Protein AF-A0A7S2I4P1-F1 (afdb_monomer)

Radius of gyration: 32.26 Å; Cα contacts (8 Å, |Δi|>4): 381; chains: 1; bounding box: 58×60×103 Å

pLDDT: mean 72.65, std 22.97, range [33.97, 98.62]

Organism: NCBI:txid156173

Nearest PDB structures (foldseek):
  8b6v-assembly1_A  TM=6.488E-01  e=1.834E-06  Pseudomonas monteilii

Sequence (285 aa):
QRSLSCENAWAEISRNEEVETVAEAFAVVGIARATTLQPLLASCSDEPVLADLCLVGKGESVPKGFELLAQTADGLRASVNQSGNSVFVAVQTLPRRQSMQPITAVALVDNDRSEAPPAGFVAIDRTVGGERVAMSKLLCVSRRVPDSRDTSASASPLQSFAVLRADKGAKAPSLPSGYELVSGTLSPGPLGGQPRYLAFRRAAPCGLLQSSFKASLLDSLERSDRPHHSASSPPPSQPDTPPSRAAAGRARRSSREAYTNARYETSWSSALPSALPHFRMPQGA

InterPro domains:
  IPR023341 MABP domain [PS51498] (46-204)

Structure (mmCIF, N/CA/C/O backbone):
data_AF-A0A7S2I4P1-F1
#
_entry.id   AF-A0A7S2I4P1-F1
#
loop_
_atom_site.group_PDB
_atom_site.id
_atom_site.type_symbol
_atom_site.label_atom_id
_atom_site.label_alt_id
_atom_site.label_comp_id
_atom_site.label_asym_id
_atom_site.label_entity_id
_atom_site.label_seq_id
_atom_site.pdbx_PDB_ins_code
_atom_site.Cartn_x
_atom_site.Cartn_y
_atom_site.Cartn_z
_atom_site.occupancy
_atom_site.B_iso_or_equiv
_atom_site.auth_seq_id
_atom_site.auth_comp_id
_atom_site.auth_asym_id
_atom_site.auth_atom_id
_atom_site.pdbx_PDB_model_num
ATOM 1 N N . GLN A 1 1 ? -36.463 1.434 47.110 1.00 41.38 1 GLN A N 1
ATOM 2 C CA . GLN A 1 1 ? -35.642 1.169 45.908 1.00 41.38 1 GLN A CA 1
ATOM 3 C C . GLN A 1 1 ? -35.518 -0.341 45.765 1.00 41.38 1 GLN A C 1
ATOM 5 O O . GLN A 1 1 ? -35.063 -0.977 46.705 1.00 41.38 1 GLN A O 1
ATOM 10 N N . ARG A 1 2 ? -36.031 -0.932 44.679 1.00 37.84 2 ARG A N 1
ATOM 11 C CA . ARG A 1 2 ? -35.960 -2.385 44.446 1.00 37.84 2 ARG A CA 1
ATOM 12 C C . ARG A 1 2 ? -34.631 -2.691 43.755 1.00 37.84 2 ARG A C 1
ATOM 14 O O . ARG A 1 2 ? -34.400 -2.169 42.671 1.00 37.84 2 ARG A O 1
ATOM 21 N N . SER A 1 3 ? -33.761 -3.486 44.378 1.00 36.66 3 SER A N 1
ATOM 22 C CA . SER A 1 3 ? -32.582 -4.022 43.694 1.00 36.66 3 SER A CA 1
ATOM 23 C C . SER A 1 3 ? -33.054 -5.087 42.708 1.00 36.66 3 SER A C 1
ATOM 25 O O . SER A 1 3 ? -33.572 -6.124 43.123 1.00 36.66 3 SER A O 1
ATOM 27 N N . LEU A 1 4 ? -32.922 -4.824 41.414 1.00 43.34 4 LEU A N 1
ATOM 28 C CA . LEU A 1 4 ? -33.081 -5.860 40.402 1.00 43.34 4 LEU A CA 1
ATOM 29 C C . LEU A 1 4 ? -31.877 -6.802 40.520 1.00 43.34 4 LEU A C 1
ATOM 31 O O . LEU A 1 4 ? -30.736 -6.339 40.530 1.00 43.34 4 LEU A O 1
ATOM 35 N N . SER A 1 5 ? -32.123 -8.106 40.680 1.00 56.50 5 SER A N 1
ATOM 36 C CA . SER A 1 5 ? -31.055 -9.101 40.555 1.00 56.50 5 SER A CA 1
ATOM 37 C C . SER A 1 5 ? -30.562 -9.115 39.107 1.00 56.50 5 SER A C 1
ATOM 39 O O . SER A 1 5 ? -31.319 -8.799 38.183 1.00 56.50 5 SER A O 1
ATOM 41 N N . CYS A 1 6 ? -29.298 -9.487 38.900 1.00 45.16 6 CYS A N 1
ATOM 42 C CA . CYS A 1 6 ? -28.699 -9.585 37.567 1.00 45.16 6 CYS A CA 1
ATOM 43 C C . CYS A 1 6 ? -29.525 -10.474 36.621 1.00 45.16 6 CYS A C 1
ATOM 45 O O . CYS A 1 6 ? -29.600 -10.198 35.431 1.00 45.16 6 CYS A O 1
ATOM 47 N N . GLU A 1 7 ? -30.206 -11.488 37.158 1.00 49.31 7 GLU A N 1
ATOM 48 C CA . GLU A 1 7 ? -31.086 -12.385 36.402 1.00 49.31 7 GLU A CA 1
ATOM 49 C C . GLU A 1 7 ? -32.300 -11.657 35.805 1.00 49.31 7 GLU A C 1
ATOM 51 O O . GLU A 1 7 ? -32.665 -11.911 34.658 1.00 49.31 7 GLU A O 1
ATOM 56 N N . ASN A 1 8 ? -32.890 -10.701 36.532 1.00 57.19 8 ASN A N 1
ATOM 57 C CA . ASN A 1 8 ?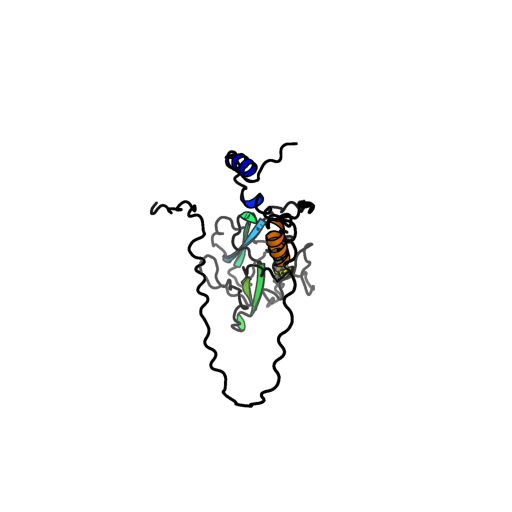 -34.038 -9.931 36.043 1.00 57.19 8 ASN A CA 1
ATOM 58 C C . ASN A 1 8 ? -33.633 -8.915 34.973 1.00 57.19 8 ASN A C 1
ATOM 60 O O . ASN A 1 8 ? -34.339 -8.776 33.978 1.00 57.19 8 ASN A O 1
ATOM 64 N N . ALA A 1 9 ? -32.484 -8.254 35.146 1.00 57.91 9 ALA A N 1
ATOM 65 C CA . ALA A 1 9 ? -31.931 -7.375 34.116 1.00 57.91 9 ALA A CA 1
ATOM 66 C C . ALA A 1 9 ? -31.608 -8.166 32.837 1.00 57.91 9 ALA A C 1
ATOM 68 O O . ALA A 1 9 ? -31.844 -7.691 31.727 1.00 57.91 9 ALA A O 1
ATOM 69 N N . TRP A 1 10 ? -31.137 -9.410 32.986 1.00 50.69 10 TRP A N 1
ATOM 70 C CA . TRP A 1 10 ? -30.814 -10.248 31.839 1.00 50.69 10 TRP A CA 1
ATOM 71 C C . TRP A 1 10 ? -32.069 -10.731 31.095 1.00 50.69 10 TRP A C 1
ATOM 73 O O . TRP A 1 10 ? -32.143 -10.684 29.868 1.00 50.69 10 TRP A O 1
ATOM 83 N N . ALA A 1 11 ? -33.105 -11.131 31.831 1.00 61.75 11 ALA A N 1
ATOM 84 C CA . ALA A 1 11 ? -34.389 -11.504 31.244 1.00 61.75 11 ALA A CA 1
ATOM 85 C C . ALA A 1 11 ? -35.070 -10.339 30.503 1.00 61.75 11 ALA A C 1
ATOM 87 O O . ALA A 1 11 ? -35.849 -10.582 29.586 1.00 61.75 11 ALA A O 1
ATOM 88 N N . GLU A 1 12 ? -34.792 -9.093 30.889 1.00 62.69 12 GLU A N 1
ATOM 89 C CA . GLU A 1 12 ? -35.351 -7.895 30.260 1.00 62.69 12 GLU A CA 1
ATOM 90 C C . GLU A 1 12 ? -34.618 -7.535 28.958 1.00 62.69 12 GLU A C 1
ATOM 92 O O . GLU A 1 12 ? -35.264 -7.306 27.939 1.00 62.69 12 GLU A O 1
ATOM 97 N N . ILE A 1 13 ? -33.280 -7.600 28.939 1.00 57.19 13 ILE A N 1
ATOM 98 C CA . ILE A 1 13 ? -32.482 -7.350 27.722 1.00 57.19 13 ILE A CA 1
ATOM 99 C C . ILE A 1 13 ? -32.703 -8.458 26.681 1.00 57.19 13 ILE A C 1
ATOM 101 O O . ILE A 1 13 ? -32.813 -8.170 25.494 1.00 57.19 13 ILE A O 1
ATOM 105 N N . SER A 1 14 ? -32.843 -9.715 27.116 1.00 54.88 14 SER A N 1
ATOM 106 C CA . SER A 1 14 ? -33.070 -10.863 26.220 1.00 54.88 14 SER A CA 1
ATOM 107 C C . SER A 1 14 ? -34.429 -10.831 25.507 1.00 54.88 14 SER A C 1
ATOM 109 O O . SER A 1 14 ? -34.632 -11.571 24.551 1.00 54.88 14 SER A O 1
ATOM 111 N N . ARG A 1 15 ? -35.383 -10.021 25.992 1.00 64.06 15 ARG A N 1
ATOM 112 C CA . ARG A 1 15 ? -36.720 -9.868 25.392 1.00 64.06 15 ARG A CA 1
ATOM 113 C C . ARG A 1 15 ? -36.782 -8.790 24.312 1.00 64.06 15 ARG A C 1
ATOM 115 O O . ARG A 1 15 ? -37.768 -8.753 23.584 1.00 64.06 15 ARG A O 1
ATOM 122 N N . ASN A 1 16 ? -35.769 -7.932 24.205 1.00 54.75 16 ASN A N 1
ATOM 123 C CA . ASN A 1 16 ? -35.694 -6.950 23.131 1.00 54.75 16 ASN A CA 1
ATOM 124 C C . ASN A 1 16 ? -34.975 -7.575 21.930 1.00 54.75 16 ASN A C 1
ATOM 126 O O . ASN A 1 16 ? -33.754 -7.686 21.910 1.00 54.75 16 ASN A O 1
ATOM 130 N N . GLU A 1 17 ? -35.744 -7.972 20.916 1.00 51.50 17 GLU A N 1
ATOM 131 C CA . GLU A 1 17 ? -35.240 -8.559 19.662 1.00 51.50 17 GLU A CA 1
ATOM 132 C C . GLU A 1 17 ? -34.445 -7.566 18.784 1.00 51.50 17 GLU A C 1
ATOM 134 O O . GLU A 1 17 ? -33.840 -7.972 17.799 1.00 51.50 17 GLU A O 1
ATOM 139 N N . GLU A 1 18 ? -34.378 -6.281 19.151 1.00 49.12 18 GLU A N 1
ATOM 140 C CA . GLU A 1 18 ? -33.625 -5.247 18.418 1.00 49.12 18 GLU A CA 1
ATOM 141 C C . GLU A 1 18 ? -32.135 -5.143 18.808 1.00 49.12 18 GLU A C 1
ATOM 143 O O . GLU A 1 18 ? -31.417 -4.275 18.312 1.00 49.12 18 GLU A O 1
ATOM 148 N N . VAL A 1 19 ? -31.625 -6.011 19.687 1.00 47.22 19 VAL A N 1
ATOM 149 C CA . VAL A 1 19 ? -30.224 -5.946 20.136 1.00 47.22 19 VAL A CA 1
ATOM 150 C C . VAL A 1 19 ? -29.312 -6.748 19.194 1.00 47.22 19 VAL A C 1
ATOM 152 O O . VAL A 1 19 ? -28.714 -7.748 19.580 1.00 47.22 19 VAL A O 1
ATOM 155 N N . GLU A 1 20 ? -29.138 -6.291 17.950 1.00 44.31 20 GLU A N 1
ATOM 156 C CA . GLU A 1 20 ? -28.047 -6.762 17.066 1.00 44.31 20 GLU A CA 1
ATOM 157 C C . GLU A 1 20 ? -26.648 -6.329 17.565 1.00 44.31 20 GLU A C 1
ATOM 159 O O . GLU A 1 20 ? -25.617 -6.742 17.036 1.00 44.31 20 GLU A O 1
ATOM 164 N N . THR A 1 21 ? -26.579 -5.550 18.646 1.00 45.88 21 THR A N 1
ATOM 165 C CA . THR A 1 21 ? -25.342 -5.076 19.279 1.00 45.88 21 THR A CA 1
ATOM 166 C C . THR A 1 21 ? -25.092 -5.705 20.650 1.00 45.88 21 THR A C 1
ATOM 168 O O . THR A 1 21 ? -24.565 -5.058 21.552 1.00 45.88 21 THR A O 1
ATOM 171 N N . VAL A 1 22 ? -25.381 -7.000 20.838 1.00 41.69 22 VAL A N 1
ATOM 172 C CA . VAL A 1 22 ? -25.001 -7.686 22.095 1.00 41.69 22 VAL A CA 1
ATOM 173 C C . VAL A 1 22 ? -23.477 -7.601 22.323 1.00 41.69 22 VAL A C 1
ATOM 175 O O . VAL A 1 22 ? -23.025 -7.502 23.459 1.00 41.69 22 VAL A O 1
ATOM 178 N N . ALA A 1 23 ? -22.671 -7.509 21.257 1.00 43.72 23 ALA A N 1
ATOM 179 C CA . ALA A 1 23 ? -21.224 -7.289 21.345 1.00 43.72 23 ALA A CA 1
ATOM 180 C C . ALA A 1 23 ? -20.817 -5.914 21.926 1.00 43.72 23 ALA A C 1
ATOM 182 O O . ALA A 1 23 ? -19.726 -5.803 22.478 1.00 43.72 23 ALA A O 1
ATOM 183 N N . GLU A 1 24 ? -21.674 -4.887 21.862 1.00 41.47 24 GLU A N 1
ATOM 184 C CA . GLU A 1 24 ? -21.425 -3.591 22.521 1.00 41.47 24 GLU A CA 1
ATOM 185 C C . GLU A 1 24 ? -21.801 -3.610 24.014 1.00 41.47 24 GLU A C 1
ATOM 187 O O . GLU A 1 24 ? -21.340 -2.760 24.774 1.00 41.47 24 GLU A O 1
ATOM 192 N N . ALA A 1 25 ? -22.578 -4.602 24.462 1.00 41.72 25 ALA A N 1
ATOM 193 C CA . ALA A 1 25 ? -23.000 -4.745 25.856 1.00 41.72 25 ALA A CA 1
ATOM 194 C C . ALA A 1 25 ? -22.018 -5.557 26.727 1.00 41.72 25 ALA A C 1
ATOM 196 O O . ALA A 1 25 ? -22.136 -5.568 27.956 1.00 41.72 25 ALA A O 1
ATOM 197 N N . PHE A 1 26 ? -21.018 -6.221 26.137 1.00 42.88 26 PHE A N 1
ATOM 198 C CA . PHE A 1 26 ? -20.074 -7.053 26.887 1.00 42.88 26 PHE A CA 1
ATOM 199 C C . PHE A 1 26 ? -18.844 -6.278 27.368 1.00 42.88 26 PHE A C 1
ATOM 201 O O . PHE A 1 26 ? -17.748 -6.401 26.829 1.00 42.88 26 PHE A O 1
ATOM 208 N N . ALA A 1 27 ? -19.025 -5.545 28.466 1.00 44.56 27 ALA A N 1
ATOM 209 C CA . ALA A 1 27 ? -17.966 -5.264 29.437 1.00 44.56 27 ALA A CA 1
ATOM 210 C C . ALA A 1 27 ? -18.553 -4.926 30.818 1.00 44.56 27 ALA A C 1
ATOM 212 O O . ALA A 1 27 ? -18.190 -3.922 31.421 1.00 44.56 27 ALA A O 1
ATOM 213 N N . VAL A 1 28 ? -19.478 -5.737 31.345 1.00 44.78 28 VAL A N 1
ATOM 214 C CA . VAL A 1 28 ? -19.907 -5.605 32.749 1.00 44.78 28 VAL A CA 1
ATOM 215 C C . VAL A 1 28 ? -20.005 -6.981 33.398 1.00 44.78 28 VAL A C 1
ATOM 217 O O . VAL A 1 28 ? -21.083 -7.481 33.693 1.00 44.78 28 VAL A O 1
ATOM 220 N N . VAL A 1 29 ? -18.857 -7.605 33.649 1.00 41.03 29 VAL A N 1
ATOM 221 C CA . VAL A 1 29 ? -18.764 -8.637 34.687 1.00 41.03 29 VAL A CA 1
ATOM 222 C C . VAL A 1 29 ? -17.612 -8.242 35.601 1.00 41.03 29 VAL A C 1
ATOM 224 O O . VAL A 1 29 ? -16.443 -8.349 35.241 1.00 41.03 29 VAL A O 1
ATOM 227 N N . GLY A 1 30 ? -17.976 -7.709 36.770 1.00 43.69 30 GLY A N 1
ATOM 228 C CA . GLY A 1 30 ? -17.070 -7.534 37.902 1.00 43.69 30 GLY A CA 1
ATOM 229 C C . GLY A 1 30 ? -16.420 -6.168 38.093 1.00 43.69 30 GLY A C 1
ATOM 230 O O . GLY A 1 30 ? -15.301 -6.060 38.590 1.00 43.69 30 GLY A O 1
ATOM 231 N N . ILE A 1 31 ? -17.125 -5.103 37.729 1.00 48.19 31 ILE A N 1
ATOM 232 C CA . ILE A 1 31 ? -16.691 -3.742 38.030 1.00 48.19 31 ILE A CA 1
ATOM 233 C C . ILE A 1 31 ? -17.064 -3.444 39.481 1.00 48.19 31 ILE A C 1
ATOM 235 O O . ILE A 1 31 ? -18.235 -3.521 39.854 1.00 48.19 31 ILE A O 1
ATOM 239 N N . ALA A 1 32 ? -16.066 -3.134 40.314 1.00 46.31 32 ALA A N 1
ATOM 240 C CA . ALA A 1 32 ? -16.278 -2.793 41.716 1.00 46.31 32 ALA A CA 1
ATOM 241 C C . ALA A 1 32 ? -17.352 -1.698 41.844 1.00 46.31 32 ALA A C 1
ATOM 243 O O . ALA A 1 32 ? -17.405 -0.792 41.008 1.00 46.31 32 ALA A O 1
ATOM 244 N N . ARG A 1 33 ? -18.168 -1.767 42.909 1.00 44.38 33 ARG A N 1
ATOM 245 C CA . ARG A 1 33 ? -19.384 -0.963 43.191 1.00 44.38 33 ARG A CA 1
ATOM 246 C C . ARG A 1 33 ? -19.250 0.576 43.104 1.00 44.38 33 ARG A C 1
ATOM 248 O O . ARG A 1 33 ? -20.235 1.266 43.334 1.00 44.38 33 ARG A O 1
ATOM 255 N N . ALA A 1 34 ? -18.076 1.116 42.778 1.00 49.41 34 ALA A N 1
ATOM 256 C CA . ALA A 1 34 ? -17.794 2.545 42.636 1.00 49.41 34 ALA A CA 1
ATOM 257 C C . ALA A 1 34 ? -16.935 2.904 41.404 1.00 49.41 34 ALA A C 1
ATOM 259 O O . ALA A 1 34 ? -16.439 4.025 41.310 1.00 49.41 34 ALA A O 1
ATOM 260 N N . THR A 1 35 ? -16.725 1.980 40.462 1.00 45.81 35 THR A N 1
ATOM 261 C CA . THR A 1 35 ? -15.944 2.289 39.257 1.00 45.81 35 THR A CA 1
ATOM 262 C C . THR A 1 35 ? -16.892 2.838 38.207 1.00 45.81 35 THR A C 1
ATOM 264 O O . THR A 1 35 ? -17.634 2.099 37.563 1.00 45.81 35 THR A O 1
ATOM 267 N N . THR A 1 36 ? -16.896 4.157 38.059 1.00 43.78 36 THR A N 1
ATOM 268 C CA 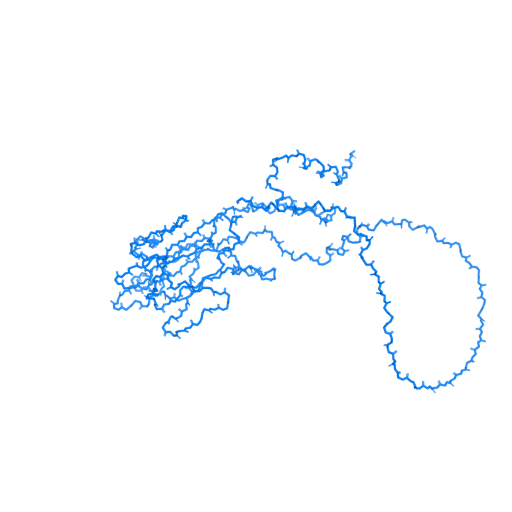. THR A 1 36 ? -17.588 4.814 36.958 1.00 43.78 36 THR A CA 1
ATOM 269 C C . THR A 1 36 ? -16.843 4.443 35.683 1.00 43.78 36 THR A C 1
ATOM 271 O O . THR A 1 36 ? -15.756 4.961 35.424 1.00 43.78 36 THR A O 1
ATOM 274 N N . LEU A 1 37 ? -17.395 3.519 34.894 1.00 45.19 37 LEU A N 1
ATOM 275 C CA . LEU A 1 37 ? -17.001 3.406 33.498 1.00 45.19 37 LEU A CA 1
ATOM 276 C C . LEU A 1 37 ? -17.363 4.738 32.854 1.00 45.19 37 LEU A C 1
ATOM 278 O O . LEU A 1 37 ? -18.532 4.994 32.578 1.00 45.19 37 LEU A O 1
ATOM 282 N N . GLN A 1 38 ? -16.381 5.615 32.653 1.00 45.16 38 GLN A N 1
ATOM 283 C CA . GLN A 1 38 ? -16.558 6.625 31.629 1.00 45.16 38 GLN A CA 1
ATOM 284 C C . GLN A 1 38 ? -16.632 5.840 30.321 1.00 45.16 38 GLN A C 1
ATOM 286 O O . GLN A 1 38 ? -15.661 5.150 29.994 1.00 45.16 38 GLN A O 1
ATOM 291 N N . PRO A 1 39 ? -17.759 5.892 29.586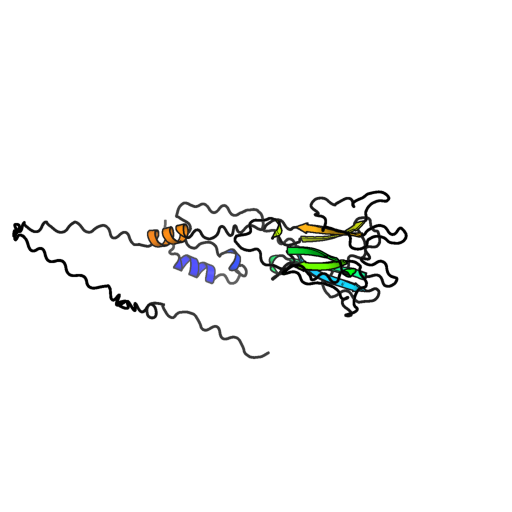 1.00 47.25 39 PRO A N 1
ATOM 292 C CA . PRO A 1 39 ? -17.730 5.471 28.203 1.00 47.25 39 PRO A CA 1
ATOM 293 C C . PRO A 1 39 ? -16.573 6.253 27.597 1.00 47.25 39 PRO A C 1
ATOM 295 O O . PRO A 1 39 ? -16.504 7.475 27.769 1.00 47.25 39 PRO A O 1
ATOM 298 N N . LEU A 1 40 ? -15.627 5.572 26.955 1.00 50.16 40 LEU A N 1
ATOM 299 C CA . LEU A 1 40 ? -14.726 6.267 26.053 1.00 50.16 40 LEU A CA 1
ATOM 300 C C . LEU A 1 40 ? -15.640 6.828 24.959 1.00 50.16 40 LEU A C 1
ATOM 302 O O . LEU A 1 40 ? -15.914 6.173 23.967 1.00 50.16 40 LEU A O 1
ATOM 306 N N . LEU A 1 41 ? -16.161 8.039 25.182 1.00 44.19 41 LEU A N 1
ATOM 307 C CA . LEU A 1 41 ? -16.978 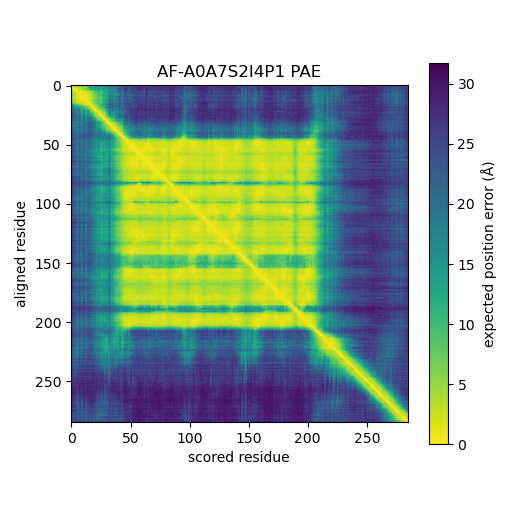8.823 24.255 1.00 44.19 41 LEU A CA 1
ATOM 308 C C . LEU A 1 41 ? -16.177 9.233 23.014 1.00 44.19 41 LEU A C 1
ATOM 310 O O . LEU A 1 41 ? -16.684 9.964 22.167 1.00 44.19 41 LEU A O 1
ATOM 314 N N . ALA A 1 42 ? -14.941 8.746 22.876 1.00 50.84 42 ALA A N 1
ATOM 315 C CA . ALA A 1 42 ? -14.365 8.515 21.571 1.00 50.84 42 ALA A CA 1
ATOM 316 C C . ALA A 1 42 ? -15.271 7.498 20.878 1.00 50.84 42 ALA A C 1
ATOM 318 O O . ALA A 1 42 ? -15.050 6.293 20.981 1.00 50.84 42 ALA A O 1
ATOM 319 N N . SER A 1 43 ? -16.322 8.009 20.225 1.00 54.38 43 SER A N 1
ATOM 320 C CA . SER A 1 43 ? -17.071 7.310 19.193 1.00 54.38 43 SER A CA 1
ATOM 321 C C . SER A 1 43 ? -16.051 6.469 18.454 1.00 54.38 43 SER A C 1
ATOM 323 O O . SER A 1 43 ? -15.148 7.037 17.832 1.00 54.38 43 SER A O 1
ATOM 325 N N . CYS A 1 44 ? -16.101 5.151 18.652 1.00 56.97 44 CYS A N 1
ATOM 326 C CA . CYS A 1 44 ? -15.270 4.215 17.923 1.00 56.97 44 CYS A CA 1
ATOM 327 C C . CYS A 1 44 ? -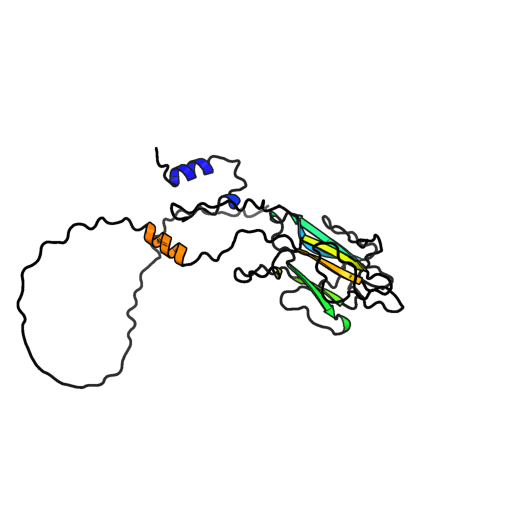15.749 4.372 16.491 1.00 56.97 44 CYS A C 1
ATOM 329 O O . CYS A 1 44 ? -16.741 3.758 16.095 1.00 56.97 44 CYS A O 1
ATOM 331 N N . SER A 1 45 ? -15.177 5.365 15.811 1.00 65.19 45 SER A N 1
ATOM 332 C CA . SER A 1 45 ? -15.637 5.794 14.517 1.00 65.19 45 SER A CA 1
ATOM 333 C C . SER A 1 45 ? -15.486 4.554 13.668 1.00 65.19 45 SER A C 1
ATOM 335 O O . SER A 1 45 ? -14.439 3.894 13.689 1.00 65.19 45 SER A O 1
ATOM 337 N N . ASP A 1 46 ? -16.561 4.180 12.981 1.00 81.38 46 ASP A N 1
ATOM 338 C CA . ASP A 1 46 ? -16.533 3.089 12.012 1.00 81.38 46 ASP A CA 1
ATOM 339 C C . ASP A 1 46 ? -15.777 3.558 10.758 1.00 81.38 46 ASP A C 1
ATOM 341 O O . ASP A 1 46 ? -16.217 3.423 9.620 1.00 81.38 46 ASP A O 1
ATOM 345 N N . GLU A 1 47 ? -14.643 4.219 10.999 1.00 90.56 47 GLU A N 1
ATOM 346 C CA . GLU A 1 47 ? -13.728 4.709 10.006 1.00 90.56 47 GLU A CA 1
ATOM 347 C C . GLU A 1 47 ? -13.245 3.503 9.215 1.00 90.56 47 GLU A C 1
ATOM 349 O O . GLU A 1 47 ? -12.808 2.504 9.802 1.00 90.56 47 GLU A O 1
ATOM 354 N N . PRO A 1 48 ? -13.331 3.579 7.883 1.00 94.94 48 PRO A N 1
ATOM 355 C CA . PRO A 1 48 ? -12.925 2.476 7.052 1.00 94.94 48 PRO A CA 1
ATOM 356 C C . PRO A 1 48 ? -11.428 2.226 7.234 1.00 94.94 48 PRO A C 1
ATOM 358 O O . PRO A 1 48 ? -10.625 3.156 7.330 1.00 94.94 48 PRO A O 1
ATOM 361 N N . VAL A 1 49 ? -11.057 0.955 7.288 1.00 95.88 49 VAL A N 1
ATOM 362 C CA . VAL A 1 49 ? -9.672 0.495 7.356 1.00 95.88 49 VAL A CA 1
ATOM 363 C C . VAL A 1 49 ? -9.320 -0.245 6.079 1.00 95.88 49 VAL A C 1
ATOM 365 O O . VAL A 1 49 ? -10.180 -0.810 5.403 1.00 95.88 49 VAL A O 1
ATOM 368 N N . LEU A 1 50 ? -8.038 -0.241 5.749 1.00 97.38 50 LEU A N 1
ATOM 369 C CA . LEU A 1 50 ? -7.472 -0.951 4.623 1.00 97.38 50 LEU A CA 1
ATOM 370 C C . LEU A 1 50 ? -7.542 -2.456 4.899 1.00 97.38 50 LEU A C 1
ATOM 372 O O . LEU A 1 50 ? -6.768 -3.003 5.688 1.00 97.38 50 LEU A O 1
ATOM 376 N N . ALA A 1 51 ? -8.501 -3.111 4.260 1.00 97.00 51 ALA A N 1
ATOM 377 C CA . ALA A 1 51 ? -8.724 -4.542 4.367 1.00 97.00 51 ALA A CA 1
ATOM 378 C C . ALA A 1 51 ? -7.793 -5.315 3.428 1.00 97.00 51 ALA A C 1
ATOM 380 O O . ALA A 1 51 ? -7.248 -6.350 3.813 1.00 97.00 51 ALA A O 1
ATOM 381 N N . ASP A 1 52 ? -7.581 -4.795 2.214 1.00 97.94 52 ASP A N 1
ATOM 382 C CA . ASP A 1 52 ? -6.752 -5.466 1.218 1.00 97.94 52 ASP A CA 1
ATOM 383 C C . ASP A 1 52 ? -6.049 -4.517 0.233 1.00 97.94 52 ASP A C 1
ATOM 385 O O . ASP A 1 52 ? -6.404 -3.345 0.086 1.00 97.94 52 ASP A O 1
ATOM 389 N N . LEU A 1 53 ? -5.038 -5.058 -0.445 1.00 98.25 53 LEU A N 1
ATOM 390 C CA . LEU A 1 53 ? -4.231 -4.425 -1.478 1.00 98.25 53 LEU A CA 1
ATOM 391 C C . LEU A 1 53 ? -3.965 -5.427 -2.604 1.00 98.25 53 LEU A C 1
ATOM 393 O O . LEU A 1 53 ? -3.582 -6.566 -2.354 1.00 98.25 53 LEU A O 1
ATOM 397 N N . CYS A 1 54 ? -4.084 -4.988 -3.854 1.00 98.38 54 CYS A N 1
ATOM 398 C CA . CYS A 1 54 ? -3.644 -5.774 -5.005 1.00 98.38 54 CYS A CA 1
ATOM 399 C C . CYS A 1 54 ? -2.987 -4.899 -6.076 1.00 98.38 54 CYS A C 1
ATOM 401 O O . CYS A 1 54 ? -3.083 -3.669 -6.056 1.00 98.38 54 CYS A O 1
ATOM 403 N N . LEU A 1 55 ? -2.285 -5.547 -7.005 1.00 97.94 55 LEU A N 1
ATOM 404 C CA . LEU A 1 55 ? -1.694 -4.900 -8.171 1.00 97.94 55 LEU A CA 1
ATOM 405 C C . LEU A 1 55 ? -2.596 -5.122 -9.384 1.00 97.94 55 LEU A C 1
ATOM 407 O O . LEU A 1 55 ? -3.037 -6.238 -9.632 1.00 97.94 55 LEU A O 1
ATOM 411 N N . VAL A 1 56 ? -2.850 -4.071 -10.154 1.00 98.19 56 VAL A N 1
ATOM 412 C CA . VAL A 1 56 ? -3.692 -4.120 -11.354 1.00 98.19 56 VAL A CA 1
ATOM 413 C C . VAL A 1 56 ? -2.867 -3.660 -12.547 1.00 98.19 56 VAL A C 1
ATOM 415 O O . VAL A 1 56 ? -2.382 -2.525 -12.590 1.00 98.19 56 VAL A O 1
ATOM 418 N N . GLY A 1 57 ? -2.678 -4.559 -13.507 1.00 97.19 57 GLY A N 1
ATOM 419 C CA . GLY A 1 57 ? -2.026 -4.282 -14.778 1.00 97.19 57 GLY A CA 1
ATOM 420 C C . GLY A 1 57 ? -2.913 -3.466 -15.720 1.00 97.19 57 GLY A C 1
ATOM 421 O O . GLY A 1 57 ? -4.139 -3.426 -15.610 1.00 97.19 57 GLY A O 1
ATOM 422 N N . LYS A 1 58 ? -2.294 -2.789 -16.688 1.00 95.31 58 LYS A N 1
ATOM 423 C CA . LYS A 1 58 ? -3.017 -2.046 -17.727 1.00 95.31 58 LYS A CA 1
ATOM 424 C C . LYS A 1 58 ? -3.950 -2.985 -18.508 1.00 95.31 58 LYS A C 1
ATOM 426 O O . LYS A 1 58 ? -3.477 -3.882 -19.194 1.00 95.31 58 LYS A O 1
ATOM 431 N N . GLY A 1 59 ? -5.252 -2.696 -18.483 1.00 95.88 59 GLY A N 1
ATOM 432 C CA . GLY A 1 59 ? -6.280 -3.469 -19.192 1.00 95.88 59 GLY A CA 1
ATOM 433 C C . GLY A 1 59 ? -6.930 -4.569 -18.350 1.00 95.88 59 GLY A C 1
ATOM 434 O O . GLY A 1 59 ? -7.924 -5.145 -18.782 1.00 95.88 59 GLY A O 1
ATOM 435 N N . GLU A 1 60 ? -6.423 -4.827 -17.144 1.00 97.94 60 GLU A N 1
ATOM 436 C CA . GLU A 1 60 ? -7.078 -5.718 -16.192 1.00 97.94 60 GLU A CA 1
ATOM 437 C C . GLU A 1 60 ? -8.281 -5.032 -15.529 1.00 97.94 60 GLU A C 1
ATOM 439 O O . GLU A 1 60 ? -8.324 -3.809 -15.368 1.00 97.94 60 GLU A O 1
ATOM 444 N N . SER A 1 61 ? -9.272 -5.833 -15.136 1.00 98.12 61 SER A N 1
ATOM 445 C CA . SER A 1 61 ? -10.439 -5.340 -14.402 1.00 98.12 61 SER A CA 1
ATOM 446 C C . SER A 1 61 ? -10.113 -5.188 -12.920 1.00 98.12 61 SER A C 1
ATOM 448 O O . SER A 1 61 ? -9.566 -6.097 -12.300 1.00 98.12 61 SER A O 1
ATOM 450 N N . VAL A 1 62 ? -10.486 -4.047 -12.342 1.00 98.56 62 VAL A N 1
ATOM 451 C CA . VAL A 1 62 ? -10.351 -3.803 -10.902 1.00 98.56 62 VAL A CA 1
ATOM 452 C C . VAL A 1 62 ? -11.322 -4.727 -10.154 1.00 98.56 62 VAL A C 1
ATOM 454 O O . VAL A 1 62 ? -12.503 -4.760 -10.517 1.00 98.56 62 VAL A O 1
ATOM 457 N N . PRO A 1 63 ? -10.876 -5.483 -9.132 1.00 98.56 63 PRO A N 1
ATOM 458 C CA . PRO A 1 63 ? -11.769 -6.349 -8.369 1.00 98.56 63 PRO A CA 1
ATOM 459 C C . PRO A 1 63 ? -12.930 -5.574 -7.730 1.00 98.56 63 PRO A C 1
ATOM 461 O O . PRO A 1 63 ? -12.801 -4.408 -7.355 1.00 98.56 63 PRO A O 1
ATOM 464 N N . LYS A 1 64 ? -14.088 -6.228 -7.580 1.00 98.06 64 LYS A N 1
ATOM 465 C CA . LYS A 1 64 ? -15.279 -5.595 -6.997 1.00 98.06 64 LYS A CA 1
ATOM 466 C C . LYS A 1 64 ? -14.990 -5.112 -5.571 1.00 98.06 64 LYS A C 1
ATOM 468 O O . LYS A 1 64 ? -14.536 -5.887 -4.736 1.00 98.06 64 LYS A O 1
ATOM 473 N N . GLY A 1 65 ? -15.317 -3.850 -5.294 1.00 97.75 65 GLY A N 1
ATOM 474 C CA . GLY A 1 65 ? -15.106 -3.225 -3.985 1.00 97.75 65 GLY A CA 1
ATOM 475 C C . GLY A 1 65 ? -13.697 -2.668 -3.767 1.00 97.75 65 GLY A C 1
ATOM 476 O O . GLY A 1 65 ? -13.440 -2.128 -2.697 1.00 97.75 65 GLY A O 1
ATOM 477 N N . PHE A 1 66 ? -12.807 -2.772 -4.758 1.00 98.56 66 PHE A N 1
ATOM 478 C CA . PHE A 1 66 ? -11.506 -2.115 -4.728 1.00 98.56 66 PHE A CA 1
ATOM 479 C C . PHE A 1 66 ? -11.564 -0.767 -5.450 1.00 98.56 66 PHE A C 1
ATOM 481 O O . PHE A 1 66 ? -12.219 -0.617 -6.483 1.00 98.56 66 PHE A O 1
ATOM 488 N N . GLU A 1 67 ? -10.822 0.200 -4.930 1.00 98.25 67 GLU A N 1
ATOM 489 C CA . GLU A 1 67 ? -10.564 1.492 -5.549 1.00 98.25 67 GLU A CA 1
ATOM 490 C C . GLU A 1 67 ? -9.174 1.482 -6.192 1.00 98.25 67 GLU A C 1
ATOM 492 O O . GLU A 1 67 ? -8.175 1.144 -5.557 1.00 98.25 67 GLU A O 1
ATOM 497 N N . LEU A 1 68 ? -9.097 1.852 -7.469 1.00 98.50 68 LEU A N 1
ATOM 498 C CA . LEU A 1 68 ? -7.838 1.921 -8.201 1.00 98.50 68 LEU A CA 1
ATOM 499 C C . LEU A 1 68 ? -7.127 3.253 -7.942 1.00 98.50 68 LEU A C 1
ATOM 501 O O . LEU A 1 68 ? -7.615 4.309 -8.343 1.00 98.50 68 LEU A O 1
ATOM 505 N N . LEU A 1 69 ? -5.910 3.201 -7.401 1.00 97.75 69 LEU A N 1
ATOM 506 C CA . LEU A 1 69 ? -5.043 4.369 -7.250 1.00 97.75 69 LEU A CA 1
ATOM 507 C C . LEU A 1 69 ? -4.359 4.697 -8.586 1.00 97.75 69 LEU A C 1
ATOM 509 O O . LEU A 1 69 ? -3.173 4.440 -8.797 1.00 97.75 69 LEU A O 1
ATOM 513 N N . ALA A 1 70 ? -5.131 5.245 -9.526 1.00 97.00 70 ALA A N 1
ATOM 514 C CA . ALA A 1 70 ? -4.644 5.609 -10.857 1.00 97.00 70 ALA A CA 1
ATOM 515 C C . ALA A 1 70 ? -3.790 6.891 -10.851 1.00 97.00 70 ALA A C 1
ATOM 517 O O . ALA A 1 70 ? -2.908 7.070 -11.706 1.00 97.00 70 ALA A O 1
ATOM 518 N N . GLN A 1 71 ? -4.042 7.775 -9.881 1.00 96.94 71 GLN A N 1
ATOM 519 C CA . GLN A 1 71 ? -3.395 9.075 -9.742 1.00 96.94 71 GLN A CA 1
ATOM 520 C C . GLN A 1 71 ? -2.786 9.269 -8.349 1.00 96.94 71 GLN A C 1
ATOM 522 O O . GLN A 1 71 ? -3.231 8.682 -7.367 1.00 96.94 71 GLN A O 1
ATOM 527 N N . THR A 1 72 ? -1.728 10.074 -8.282 1.00 94.94 72 THR A N 1
ATOM 528 C CA . THR A 1 72 ? -1.120 10.557 -7.041 1.00 94.94 72 THR A CA 1
ATOM 529 C C . THR A 1 72 ? -1.971 11.683 -6.463 1.00 94.94 72 THR A C 1
ATOM 531 O O . THR A 1 72 ? -2.842 12.209 -7.155 1.00 94.94 72 THR A O 1
ATOM 534 N N . ALA A 1 73 ? -1.682 12.110 -5.231 1.00 88.44 73 ALA A N 1
ATOM 535 C CA . ALA A 1 73 ? -2.377 13.242 -4.604 1.00 88.44 73 ALA A CA 1
ATOM 536 C C . ALA A 1 73 ? -2.372 14.513 -5.484 1.00 88.44 73 ALA A C 1
ATOM 538 O O . ALA A 1 73 ? -3.361 15.237 -5.528 1.00 88.44 73 ALA A O 1
ATOM 539 N N . ASP A 1 74 ? -1.304 14.720 -6.261 1.00 89.31 74 ASP A N 1
ATOM 540 C CA . ASP A 1 74 ? -1.158 15.857 -7.185 1.00 89.31 74 ASP A CA 1
ATOM 541 C C . ASP A 1 74 ? -1.763 15.619 -8.589 1.00 89.31 74 ASP A C 1
ATOM 543 O O . ASP A 1 74 ? -1.434 16.325 -9.541 1.00 89.31 74 ASP A O 1
ATOM 547 N N . GLY A 1 75 ? -2.581 14.576 -8.773 1.00 93.00 75 GLY A N 1
ATOM 548 C CA . GLY A 1 75 ? -3.245 14.257 -10.048 1.00 93.00 75 GLY A CA 1
ATOM 549 C C . GLY A 1 75 ? -2.345 13.621 -11.119 1.00 93.00 75 GLY A C 1
ATOM 550 O O . GLY A 1 75 ? -2.760 13.422 -12.261 1.00 93.00 75 GLY A O 1
ATOM 551 N N . LEU A 1 76 ? -1.097 13.278 -10.786 1.00 92.81 76 LEU A N 1
ATOM 552 C CA . LEU A 1 76 ? -0.155 12.658 -11.719 1.00 92.81 76 LEU A CA 1
ATOM 553 C C . LEU A 1 76 ? -0.327 11.140 -11.753 1.00 92.81 76 LEU A C 1
ATOM 555 O O . LEU A 1 76 ? -0.800 10.530 -10.809 1.00 92.81 76 LEU A O 1
ATOM 559 N N . ARG A 1 77 ? 0.130 10.478 -12.817 1.00 93.81 77 ARG A N 1
ATOM 560 C CA . ARG A 1 77 ? 0.018 9.015 -12.939 1.00 93.81 77 ARG A CA 1
ATOM 561 C C . ARG A 1 77 ? 0.748 8.263 -11.808 1.00 93.81 77 ARG A C 1
ATOM 563 O O . ARG A 1 77 ? 1.976 8.386 -11.679 1.00 93.81 77 ARG A O 1
ATOM 570 N N . ALA A 1 78 ? 0.010 7.420 -11.081 1.00 94.94 78 ALA A N 1
ATOM 571 C CA . ALA A 1 78 ? 0.471 6.620 -9.936 1.00 94.94 78 ALA A CA 1
ATOM 572 C C . ALA A 1 78 ? 0.917 5.187 -10.300 1.00 94.94 78 ALA A C 1
ATOM 574 O O . ALA A 1 78 ? 0.816 4.268 -9.493 1.00 94.94 78 ALA A O 1
ATOM 575 N N . SER A 1 79 ? 1.443 4.991 -11.515 1.00 94.81 79 SER A N 1
ATOM 576 C CA . SER A 1 79 ? 2.058 3.714 -11.905 1.00 94.81 79 SER A CA 1
ATOM 577 C C . SER A 1 79 ? 3.209 3.376 -10.951 1.00 94.81 79 SER A C 1
ATOM 579 O O . SER A 1 79 ? 4.089 4.218 -10.743 1.00 94.81 79 SER A O 1
ATOM 581 N N . VAL A 1 80 ? 3.206 2.169 -10.381 1.00 93.62 80 VAL A N 1
ATOM 582 C CA . VAL A 1 80 ? 4.227 1.706 -9.421 1.00 93.62 80 VAL A CA 1
ATOM 583 C C . VAL A 1 80 ? 5.440 1.071 -10.089 1.00 93.62 80 VAL A C 1
ATOM 585 O O . VAL A 1 80 ? 6.498 0.956 -9.474 1.00 93.62 80 VAL A O 1
ATOM 588 N N . ASN A 1 81 ? 5.313 0.718 -11.365 1.00 90.25 81 ASN A N 1
ATOM 589 C CA . ASN A 1 81 ? 6.416 0.282 -12.203 1.00 90.25 81 ASN A CA 1
ATOM 590 C C . ASN A 1 81 ? 6.735 1.315 -13.296 1.00 90.25 81 ASN A C 1
ATOM 592 O O . ASN A 1 81 ? 5.984 2.265 -13.543 1.00 90.25 81 ASN A O 1
ATOM 596 N N . GLN A 1 82 ? 7.879 1.112 -13.944 1.00 81.62 82 GLN A N 1
ATOM 597 C CA . GLN A 1 82 ? 8.434 2.024 -14.949 1.00 81.62 82 GLN A CA 1
ATOM 598 C C . GLN A 1 82 ? 8.424 1.446 -16.368 1.00 81.62 82 GLN A C 1
ATOM 600 O O . GLN A 1 82 ? 8.890 2.100 -17.297 1.00 81.62 82 GLN A O 1
ATOM 605 N N . SER A 1 83 ? 7.928 0.222 -16.551 1.00 76.31 83 SER A N 1
ATOM 606 C CA . SER A 1 83 ? 7.889 -0.433 -17.856 1.00 76.31 83 SER A CA 1
ATOM 607 C C . SER A 1 83 ? 6.659 -0.015 -18.674 1.00 76.31 83 SER A C 1
ATOM 609 O O . SER A 1 83 ? 5.745 0.655 -18.183 1.00 76.31 83 SER A O 1
ATOM 611 N N . GLY A 1 84 ? 6.634 -0.408 -19.955 1.00 78.69 84 GLY A N 1
ATOM 612 C CA . GLY A 1 84 ? 5.539 -0.090 -20.882 1.00 78.69 84 GLY A CA 1
ATOM 613 C C . GLY A 1 84 ? 4.160 -0.590 -20.426 1.00 78.69 84 GLY A C 1
ATOM 614 O O . GLY A 1 84 ? 3.146 0.041 -20.738 1.00 78.69 84 GLY A O 1
ATOM 615 N N . ASN A 1 85 ? 4.118 -1.659 -19.622 1.00 89.62 85 ASN A N 1
ATOM 616 C CA . ASN A 1 85 ? 2.892 -2.177 -19.017 1.00 89.62 85 ASN A CA 1
ATOM 617 C C . ASN A 1 85 ? 2.706 -1.563 -17.640 1.00 89.62 85 ASN A C 1
ATOM 619 O O . ASN A 1 85 ? 3.268 -2.038 -16.664 1.00 89.62 85 ASN A O 1
ATOM 623 N N . SER A 1 86 ? 1.932 -0.489 -17.562 1.00 93.75 86 SER A N 1
ATOM 624 C CA . SER A 1 86 ? 1.731 0.215 -16.298 1.00 93.75 86 SER A CA 1
ATOM 625 C C . SER A 1 86 ? 0.934 -0.619 -15.308 1.00 93.75 86 SER A C 1
ATOM 627 O O . SER A 1 86 ? -0.121 -1.146 -15.655 1.00 93.75 86 SER A O 1
ATOM 629 N N . VAL A 1 87 ? 1.443 -0.692 -14.085 1.00 95.94 87 VAL A N 1
ATOM 630 C CA . VAL A 1 87 ? 0.828 -1.389 -12.960 1.00 95.94 87 VAL A CA 1
ATOM 631 C C . VAL A 1 87 ? 0.442 -0.363 -11.911 1.00 95.94 87 VAL A C 1
ATOM 633 O O . VAL A 1 87 ? 1.215 0.543 -11.600 1.00 95.94 87 VAL A O 1
ATOM 636 N N . PHE A 1 88 ? -0.756 -0.507 -11.370 1.00 97.31 88 PHE A N 1
ATOM 637 C CA . PHE A 1 88 ? -1.329 0.370 -10.359 1.00 97.31 88 PHE A CA 1
ATOM 638 C C . PHE A 1 88 ? -1.645 -0.432 -9.103 1.00 97.31 88 PHE A C 1
ATOM 640 O O . PHE A 1 88 ? -1.799 -1.650 -9.157 1.00 97.31 88 PHE A O 1
ATOM 647 N N . VAL A 1 89 ? -1.755 0.256 -7.973 1.00 97.81 89 VAL A N 1
ATOM 648 C CA . VAL A 1 89 ? -2.250 -0.350 -6.736 1.00 97.81 89 VAL A CA 1
ATOM 649 C C . VAL A 1 89 ? -3.755 -0.148 -6.685 1.00 97.81 89 VAL A C 1
ATOM 651 O O . VAL A 1 89 ? -4.232 0.956 -6.945 1.00 97.81 89 VAL A O 1
ATOM 654 N N . ALA A 1 90 ? -4.496 -1.190 -6.335 1.00 98.62 90 ALA A N 1
ATOM 655 C CA . ALA A 1 90 ? -5.891 -1.071 -5.950 1.00 98.62 90 ALA A CA 1
ATOM 656 C C . ALA A 1 90 ? -6.046 -1.424 -4.469 1.00 98.62 90 ALA A C 1
ATOM 658 O O . ALA A 1 90 ? -5.418 -2.360 -3.969 1.00 98.62 90 ALA A O 1
ATOM 659 N N . VAL A 1 91 ? -6.866 -0.646 -3.773 1.00 98.50 91 VAL A N 1
ATOM 660 C CA . VAL A 1 91 ? -7.075 -0.724 -2.327 1.00 98.50 91 VAL A CA 1
ATOM 661 C C . VAL A 1 91 ? -8.499 -1.172 -2.050 1.00 98.50 91 VAL A C 1
ATOM 663 O O . VAL A 1 91 ? -9.423 -0.703 -2.705 1.00 98.50 91 VAL A O 1
ATOM 666 N N . GLN A 1 92 ? -8.701 -2.050 -1.076 1.00 98.31 92 GLN A N 1
ATOM 667 C CA . GLN A 1 92 ? -10.029 -2.321 -0.539 1.00 98.31 92 GLN A CA 1
ATOM 668 C C . GLN A 1 92 ? -10.107 -1.746 0.863 1.00 98.31 92 GLN A C 1
ATOM 670 O O . GLN A 1 92 ? -9.344 -2.138 1.749 1.00 98.31 92 GLN A O 1
ATOM 675 N N . THR A 1 93 ? -11.046 -0.833 1.067 1.00 97.56 93 THR A N 1
ATOM 676 C CA . THR A 1 93 ? -11.366 -0.300 2.384 1.00 97.56 93 THR A CA 1
ATOM 677 C C . THR A 1 93 ? -12.708 -0.858 2.837 1.00 97.56 93 THR A C 1
ATOM 679 O O . THR A 1 93 ? -13.648 -0.973 2.052 1.00 97.56 93 THR A O 1
ATOM 682 N N . LEU A 1 94 ? -12.788 -1.270 4.099 1.00 95.75 94 LEU A N 1
ATOM 683 C CA . LEU A 1 94 ? -14.009 -1.791 4.709 1.00 95.75 94 LEU A CA 1
ATOM 684 C C . LEU A 1 94 ? -14.255 -1.077 6.035 1.00 95.75 94 LEU A C 1
ATOM 686 O O . LEU A 1 94 ? -13.279 -0.708 6.697 1.00 95.75 94 LEU A O 1
ATOM 690 N N . PRO A 1 95 ? -15.520 -0.919 6.463 1.00 94.25 95 PRO A N 1
ATOM 691 C CA . PRO A 1 95 ? -15.827 -0.509 7.828 1.00 94.25 95 PRO A CA 1
ATOM 692 C C . PRO A 1 95 ? -15.034 -1.361 8.818 1.00 94.25 95 PRO A C 1
ATOM 694 O O . PRO A 1 95 ? -14.914 -2.581 8.649 1.00 94.25 95 PRO A O 1
ATOM 697 N N . ARG A 1 96 ? -14.461 -0.730 9.846 1.00 89.00 96 ARG A N 1
ATOM 698 C CA . ARG A 1 96 ? -13.526 -1.396 10.762 1.00 89.00 96 ARG A CA 1
ATOM 699 C C . ARG A 1 96 ? -14.128 -2.649 11.389 1.00 89.00 96 ARG A C 1
ATOM 701 O O . ARG A 1 96 ? -13.423 -3.642 11.542 1.00 89.00 96 ARG A O 1
ATOM 708 N N . ARG A 1 97 ? -15.429 -2.621 11.691 1.00 86.00 97 ARG A N 1
ATOM 709 C CA . ARG A 1 97 ? -16.181 -3.752 12.264 1.00 86.00 97 ARG A CA 1
ATOM 710 C C . ARG A 1 97 ? -16.311 -4.952 11.319 1.00 86.00 97 ARG A C 1
ATOM 712 O O . ARG A 1 97 ? -16.468 -6.073 11.785 1.00 86.00 97 ARG A O 1
ATOM 719 N N . GLN A 1 98 ? -16.243 -4.724 10.009 1.00 89.50 98 GLN A N 1
ATOM 720 C CA . GLN A 1 98 ? -16.366 -5.762 8.978 1.00 89.50 98 GLN A CA 1
ATOM 721 C C . GLN A 1 98 ? -15.004 -6.335 8.554 1.00 89.50 98 GLN A C 1
ATOM 723 O O . GLN A 1 98 ? -14.937 -7.391 7.925 1.00 89.50 98 GLN A O 1
ATOM 728 N N . SER A 1 99 ? -13.903 -5.661 8.896 1.00 86.81 99 SER A N 1
ATOM 729 C CA . SER A 1 99 ? -12.552 -6.094 8.542 1.00 86.81 99 SER A CA 1
ATOM 730 C C . SER A 1 99 ? -11.981 -7.056 9.587 1.00 86.81 99 SER A C 1
ATOM 732 O O . SER A 1 99 ? -11.369 -6.632 10.564 1.00 86.81 99 SER A O 1
ATOM 734 N N . MET A 1 100 ? -12.108 -8.365 9.349 1.00 83.44 100 MET A N 1
ATOM 735 C CA . MET A 1 100 ? -11.600 -9.408 10.260 1.00 83.44 100 MET A CA 1
ATOM 736 C C . MET A 1 100 ? -10.072 -9.386 10.446 1.00 83.44 100 MET A C 1
ATOM 738 O O . MET A 1 100 ? -9.574 -9.746 11.510 1.00 83.44 100 MET A O 1
ATOM 742 N N . GLN A 1 101 ? -9.318 -8.993 9.414 1.00 91.31 101 GLN A N 1
ATOM 743 C CA . GLN A 1 101 ? -7.852 -8.936 9.433 1.00 91.31 101 GLN A CA 1
ATOM 744 C C . GLN A 1 101 ? -7.361 -7.739 8.609 1.00 91.31 101 GLN A C 1
ATOM 746 O O . GLN A 1 101 ? -6.920 -7.922 7.472 1.00 91.31 101 GLN A O 1
ATOM 751 N N . PRO A 1 102 ? -7.473 -6.508 9.138 1.00 94.69 102 PRO A N 1
ATOM 752 C CA . PRO A 1 102 ? -7.005 -5.336 8.417 1.00 94.69 102 PRO A CA 1
ATOM 753 C C . PRO A 1 102 ? -5.490 -5.389 8.217 1.00 94.69 102 PRO A C 1
ATOM 755 O O . PRO A 1 102 ? -4.751 -5.999 8.995 1.00 94.69 102 PRO A O 1
ATOM 758 N N . ILE A 1 103 ? -5.014 -4.694 7.191 1.00 96.81 103 ILE A N 1
ATOM 759 C CA . ILE A 1 103 ? -3.587 -4.479 6.988 1.00 96.81 103 ILE A CA 1
ATOM 760 C C . ILE A 1 103 ? -3.087 -3.541 8.091 1.00 96.81 103 ILE A C 1
ATOM 762 O O . ILE A 1 103 ? -3.639 -2.463 8.307 1.00 96.81 103 ILE A O 1
ATOM 766 N N . THR A 1 104 ? -2.036 -3.953 8.798 1.00 95.81 104 THR A N 1
ATOM 767 C CA . THR A 1 104 ? -1.437 -3.216 9.925 1.00 95.81 104 THR A CA 1
ATOM 768 C C . THR A 1 104 ? -0.067 -2.632 9.590 1.00 95.81 104 THR A C 1
ATOM 770 O O . THR A 1 104 ? 0.363 -1.658 10.212 1.00 95.81 104 THR A O 1
ATOM 773 N N . ALA A 1 105 ? 0.615 -3.171 8.575 1.00 96.25 105 ALA A N 1
ATOM 774 C CA . ALA A 1 105 ? 1.864 -2.608 8.073 1.00 96.25 105 ALA A CA 1
ATOM 775 C C . ALA A 1 105 ? 2.088 -2.901 6.587 1.00 96.25 105 ALA A C 1
ATOM 777 O O . ALA A 1 105 ? 1.633 -3.917 6.057 1.00 96.25 105 ALA A O 1
ATOM 778 N N . VAL A 1 106 ? 2.849 -2.015 5.944 1.00 97.62 106 VAL A N 1
ATOM 779 C CA . VAL A 1 106 ? 3.350 -2.161 4.574 1.00 97.62 106 VAL A CA 1
ATOM 780 C C . VAL A 1 106 ? 4.869 -2.016 4.588 1.00 97.62 106 VAL A C 1
ATOM 782 O O . VAL A 1 106 ? 5.409 -1.181 5.314 1.00 97.62 106 VAL A O 1
ATOM 785 N N . ALA A 1 107 ? 5.556 -2.821 3.786 1.00 97.56 107 ALA A N 1
ATOM 786 C CA . ALA A 1 107 ? 7.000 -2.768 3.605 1.00 97.56 107 ALA A CA 1
ATOM 787 C C . ALA A 1 107 ? 7.375 -2.871 2.122 1.00 97.56 107 ALA A C 1
ATOM 789 O O . ALA A 1 107 ? 6.615 -3.401 1.309 1.00 97.56 107 ALA A O 1
ATOM 790 N N . LEU A 1 108 ? 8.567 -2.375 1.789 1.00 96.94 108 LEU A N 1
ATOM 791 C CA . LEU A 1 108 ? 9.203 -2.549 0.487 1.00 96.94 108 LEU A CA 1
ATOM 792 C C . LEU A 1 108 ? 10.485 -3.363 0.651 1.00 96.94 108 LEU A C 1
ATOM 794 O O . LEU A 1 108 ? 11.306 -3.046 1.508 1.00 96.94 108 LEU A O 1
ATOM 798 N N . VAL A 1 109 ? 10.660 -4.384 -0.184 1.00 95.94 109 VAL A N 1
ATOM 799 C CA . VAL A 1 109 ? 11.806 -5.313 -0.143 1.00 95.94 109 VAL A CA 1
ATOM 800 C C . VAL A 1 109 ? 12.523 -5.299 -1.487 1.00 95.94 109 VAL A C 1
ATOM 802 O O . VAL A 1 109 ? 11.857 -5.168 -2.508 1.00 95.94 109 VAL A O 1
ATOM 805 N N . ASP A 1 110 ? 13.852 -5.403 -1.529 1.00 93.62 110 ASP A N 1
ATOM 806 C CA . ASP A 1 110 ? 14.587 -5.454 -2.801 1.00 93.62 110 ASP A CA 1
ATOM 807 C C . ASP A 1 110 ? 14.292 -6.744 -3.577 1.00 93.62 110 ASP A C 1
ATOM 809 O O . ASP A 1 110 ? 14.706 -7.835 -3.186 1.00 93.62 110 ASP A O 1
ATOM 813 N N . ASN A 1 111 ? 13.615 -6.617 -4.722 1.00 91.19 111 ASN A N 1
ATOM 814 C CA . ASN A 1 111 ? 13.315 -7.756 -5.592 1.00 91.19 111 ASN A CA 1
ATOM 815 C C . ASN A 1 111 ? 14.588 -8.258 -6.292 1.00 91.19 111 ASN A C 1
ATOM 817 O O . ASN A 1 111 ? 14.817 -9.460 -6.398 1.00 91.19 111 ASN A O 1
ATOM 821 N N . ASP A 1 112 ? 15.460 -7.331 -6.704 1.00 88.75 112 ASP A N 1
ATOM 822 C CA . ASP A 1 112 ? 16.690 -7.633 -7.453 1.00 88.75 112 ASP A CA 1
ATOM 823 C C . ASP A 1 112 ? 17.698 -8.454 -6.634 1.00 88.75 112 ASP A C 1
ATOM 825 O O . ASP A 1 112 ? 18.536 -9.166 -7.184 1.00 88.75 112 ASP A O 1
ATOM 829 N N . ARG A 1 113 ? 17.605 -8.379 -5.303 1.00 90.62 113 ARG A N 1
ATOM 830 C CA . ARG A 1 113 ? 18.464 -9.119 -4.370 1.00 90.62 113 ARG A CA 1
ATOM 831 C C . ARG A 1 113 ? 17.866 -10.447 -3.924 1.00 90.62 113 ARG A C 1
ATOM 833 O O . ARG A 1 113 ? 18.476 -11.131 -3.108 1.00 90.62 113 ARG A O 1
ATOM 840 N N . SER A 1 114 ? 16.698 -10.818 -4.458 1.00 89.19 114 SER A N 1
ATOM 841 C CA . SER A 1 114 ? 15.943 -11.996 -4.015 1.00 89.19 114 SER A CA 1
ATOM 842 C C . SER A 1 114 ? 15.746 -12.018 -2.493 1.00 89.19 114 SER A C 1
ATOM 844 O O . SER A 1 114 ? 15.799 -13.076 -1.865 1.00 89.19 114 SER A O 1
ATOM 846 N N . GLU A 1 115 ? 15.561 -10.842 -1.885 1.00 92.81 115 GLU A N 1
ATOM 847 C CA . GLU A 1 115 ? 15.336 -10.737 -0.448 1.00 92.81 115 GLU A CA 1
ATOM 848 C C . GLU A 1 115 ? 13.961 -11.319 -0.103 1.00 92.81 115 GLU A C 1
ATOM 850 O O . GLU A 1 115 ? 12.948 -11.027 -0.746 1.00 92.81 115 GLU A O 1
ATOM 855 N N . ALA A 1 116 ? 13.924 -12.170 0.922 1.00 94.62 116 ALA A N 1
ATOM 856 C CA . ALA A 1 116 ? 12.674 -12.728 1.410 1.00 94.62 116 ALA A CA 1
ATOM 857 C C . ALA A 1 116 ? 11.835 -11.640 2.111 1.00 94.62 116 ALA A C 1
ATOM 859 O O . ALA A 1 116 ? 12.399 -10.751 2.759 1.00 94.62 116 ALA A O 1
ATOM 860 N N . PRO A 1 117 ? 10.492 -11.714 2.048 1.00 96.69 117 PRO A N 1
ATOM 861 C CA . PRO A 1 117 ? 9.631 -10.829 2.822 1.00 96.69 117 PRO A CA 1
ATOM 862 C C . PRO A 1 117 ? 9.954 -10.900 4.324 1.00 96.69 117 PRO A C 1
ATOM 864 O O . PRO A 1 117 ? 10.262 -11.987 4.827 1.00 96.69 117 PRO A O 1
ATOM 867 N N . PRO A 1 118 ? 9.858 -9.782 5.072 1.00 96.06 118 PRO A N 1
ATOM 868 C CA . PRO A 1 118 ? 10.038 -9.802 6.516 1.00 96.06 118 PRO A CA 1
ATOM 869 C C . PRO A 1 118 ? 9.082 -10.792 7.188 1.00 96.06 118 PRO A C 1
ATOM 871 O O . PRO A 1 118 ? 7.979 -11.047 6.701 1.00 96.06 118 PRO A O 1
ATOM 874 N N . ALA A 1 119 ? 9.471 -11.328 8.346 1.00 94.50 119 ALA A N 1
ATOM 875 C CA . ALA A 1 119 ? 8.645 -12.295 9.060 1.00 94.50 119 ALA A CA 1
ATOM 876 C C . ALA A 1 119 ? 7.226 -11.748 9.310 1.00 94.50 119 ALA A C 1
ATOM 878 O O . ALA A 1 119 ? 7.055 -10.677 9.892 1.00 94.50 119 ALA A O 1
ATOM 879 N N . GLY A 1 120 ? 6.205 -12.513 8.909 1.00 94.81 120 GLY A N 1
ATOM 880 C CA . GLY A 1 120 ? 4.791 -12.139 9.034 1.00 94.81 120 GLY A CA 1
ATOM 881 C C . GLY A 1 120 ? 4.255 -11.195 7.955 1.00 94.81 120 GLY A C 1
ATOM 882 O O . GLY A 1 120 ? 3.089 -10.820 8.037 1.00 94.81 120 GLY A O 1
ATOM 883 N N . PHE A 1 121 ? 5.071 -10.831 6.964 1.00 97.38 121 PHE A N 1
ATOM 884 C CA . PHE A 1 121 ? 4.618 -10.124 5.774 1.00 97.38 121 PHE A CA 1
ATOM 885 C C . PHE A 1 121 ? 4.360 -11.098 4.621 1.00 97.38 121 PHE A C 1
ATOM 887 O O . PHE A 1 121 ? 5.054 -12.101 4.463 1.00 97.38 121 PHE A O 1
ATOM 894 N N . VAL A 1 122 ? 3.382 -10.759 3.787 1.00 97.56 122 VAL A N 1
ATOM 895 C CA . VAL A 1 122 ? 3.056 -11.438 2.532 1.00 97.56 122 VAL A CA 1
ATOM 896 C C . VAL A 1 122 ? 3.438 -10.514 1.381 1.00 97.56 122 VAL A C 1
ATOM 898 O O . VAL A 1 122 ? 3.057 -9.342 1.380 1.00 97.56 122 VAL A O 1
ATOM 901 N N . ALA A 1 123 ? 4.205 -11.026 0.419 1.00 97.44 123 ALA A N 1
ATOM 902 C CA . ALA A 1 123 ? 4.544 -10.285 -0.791 1.00 97.44 123 ALA A CA 1
ATOM 903 C C . ALA A 1 123 ? 3.373 -10.267 -1.779 1.00 97.44 123 ALA A C 1
ATOM 905 O O . ALA A 1 123 ? 2.700 -11.275 -1.981 1.00 97.44 123 ALA A O 1
ATOM 906 N N . ILE A 1 124 ? 3.185 -9.120 -2.422 1.00 97.31 124 ILE A N 1
ATOM 907 C CA . ILE A 1 124 ? 2.267 -8.895 -3.533 1.00 97.31 124 ILE A CA 1
ATOM 908 C C . ILE A 1 124 ? 3.140 -8.673 -4.770 1.00 97.31 124 ILE A C 1
ATOM 910 O O . ILE A 1 124 ? 3.594 -7.561 -5.042 1.00 97.31 124 ILE A O 1
ATOM 914 N N . ASP A 1 125 ? 3.441 -9.756 -5.484 1.00 95.69 125 ASP A N 1
ATOM 915 C CA . ASP A 1 125 ? 4.374 -9.773 -6.620 1.00 95.69 125 ASP A CA 1
ATOM 916 C C . ASP A 1 125 ? 3.691 -10.035 -7.973 1.00 95.69 125 ASP A C 1
ATOM 918 O O . ASP A 1 125 ? 4.346 -10.028 -9.022 1.00 95.69 125 ASP A O 1
ATOM 922 N N . ARG A 1 126 ? 2.372 -10.245 -7.959 1.00 97.19 126 ARG A N 1
ATOM 923 C CA . ARG A 1 126 ? 1.555 -10.515 -9.142 1.00 97.19 126 ARG A CA 1
ATOM 924 C C . ARG A 1 126 ? 0.396 -9.545 -9.260 1.00 97.19 126 ARG A C 1
ATOM 926 O O . ARG A 1 126 ? -0.143 -9.079 -8.255 1.00 97.19 126 ARG A O 1
ATOM 933 N N . THR A 1 127 ? 0.017 -9.262 -10.499 1.00 97.75 127 THR A N 1
ATOM 934 C CA . THR A 1 127 ? -1.222 -8.556 -10.805 1.00 97.75 127 THR A CA 1
ATOM 935 C C . THR A 1 127 ? -2.442 -9.436 -10.527 1.00 97.75 127 THR A C 1
ATOM 937 O O . THR A 1 127 ? -2.316 -10.646 -10.319 1.00 97.75 127 THR A O 1
ATOM 940 N N . VAL A 1 128 ? -3.643 -8.855 -10.562 1.00 97.69 128 VAL A N 1
ATOM 941 C CA . VAL A 1 128 ? -4.900 -9.610 -10.445 1.00 97.69 128 VAL A CA 1
ATOM 942 C C . VAL A 1 128 ? -5.081 -10.625 -11.581 1.00 97.69 128 VAL A C 1
ATOM 944 O O . VAL A 1 128 ? -5.719 -11.653 -11.372 1.00 97.69 128 VAL A O 1
ATOM 947 N N . GLY A 1 129 ? -4.470 -10.392 -12.750 1.00 96.88 129 GLY A N 1
ATOM 948 C CA . GLY A 1 129 ? -4.389 -11.364 -13.847 1.00 96.88 129 GLY A CA 1
ATOM 949 C C . GL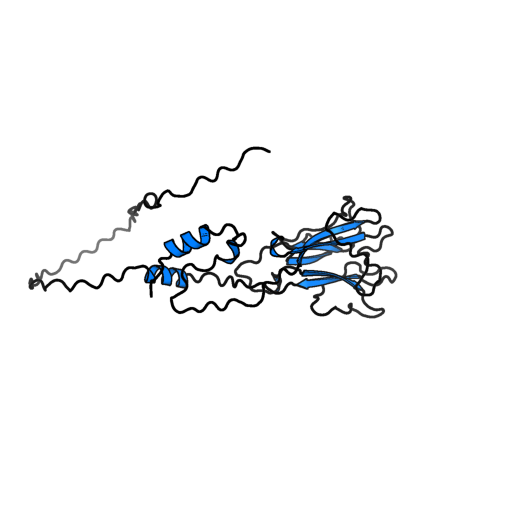Y A 1 129 ? -3.370 -12.492 -13.628 1.00 96.88 129 GLY A C 1
ATOM 950 O O . GLY A 1 129 ? -3.291 -13.415 -14.434 1.00 96.88 129 GLY A O 1
ATOM 951 N N . GLY A 1 130 ? -2.592 -12.446 -12.542 1.00 96.88 130 GLY A N 1
ATOM 952 C CA . GLY A 1 130 ? -1.569 -13.437 -12.210 1.00 96.88 130 GLY A CA 1
ATOM 953 C C . GLY A 1 130 ? -0.209 -13.193 -12.870 1.00 96.88 130 GLY A C 1
ATOM 954 O O . GLY A 1 130 ? 0.705 -14.003 -12.676 1.00 96.88 130 GLY A O 1
ATOM 955 N N . GLU A 1 131 ? -0.043 -12.092 -13.609 1.00 95.38 131 GLU A N 1
ATOM 956 C CA . GLU A 1 131 ? 1.229 -11.727 -14.230 1.00 95.38 131 GLU A CA 1
ATOM 957 C C . GLU A 1 131 ? 2.220 -11.234 -13.177 1.00 95.38 131 GLU A C 1
ATOM 959 O O . GLU A 1 131 ? 1.893 -10.402 -12.330 1.00 95.38 131 GLU A O 1
ATOM 964 N N . ARG A 1 132 ? 3.461 -11.727 -13.228 1.00 93.88 132 ARG A N 1
ATOM 965 C CA . ARG A 1 132 ? 4.510 -11.264 -12.315 1.00 93.88 132 ARG A CA 1
ATOM 966 C C . ARG A 1 132 ? 4.921 -9.842 -12.678 1.00 93.88 132 ARG A C 1
ATOM 968 O O . ARG A 1 132 ? 5.289 -9.562 -13.818 1.00 93.88 132 ARG A O 1
ATOM 975 N N . VAL A 1 133 ? 4.912 -8.954 -11.693 1.00 91.25 133 VAL A N 1
ATOM 976 C CA . VAL A 1 133 ? 5.214 -7.543 -11.918 1.00 91.25 133 VAL A CA 1
ATOM 977 C C . VAL A 1 133 ? 6.723 -7.314 -11.910 1.00 91.25 133 VAL A C 1
ATOM 979 O O . VAL A 1 133 ? 7.417 -7.605 -10.937 1.00 91.25 133 VAL A O 1
ATOM 982 N N . ALA A 1 134 ? 7.240 -6.737 -12.996 1.00 89.06 134 ALA A N 1
ATOM 983 C CA . ALA A 1 134 ? 8.621 -6.274 -13.072 1.00 89.06 134 ALA A CA 1
ATOM 984 C C . ALA A 1 134 ? 8.790 -4.966 -12.274 1.00 89.06 134 ALA A C 1
ATOM 986 O O . ALA A 1 134 ? 8.678 -3.864 -12.816 1.00 89.06 134 ALA A O 1
ATOM 987 N N . MET A 1 135 ? 9.025 -5.101 -10.969 1.00 89.50 135 MET A N 1
ATOM 988 C CA . MET A 1 135 ? 9.353 -4.014 -10.044 1.00 89.50 135 MET A CA 1
ATOM 989 C C . MET A 1 135 ? 10.704 -4.274 -9.376 1.00 89.50 135 MET A C 1
ATOM 991 O O . MET A 1 135 ? 11.017 -5.412 -9.038 1.00 89.50 135 MET A O 1
ATOM 995 N N . SER A 1 136 ? 11.479 -3.212 -9.138 1.00 89.75 136 SER A N 1
ATOM 996 C CA . SER A 1 136 ? 12.744 -3.283 -8.386 1.00 89.75 136 SER A CA 1
ATOM 997 C C . SER A 1 136 ? 12.526 -3.582 -6.902 1.00 89.75 136 SER A C 1
ATOM 999 O O . SER A 1 136 ? 13.388 -4.153 -6.240 1.00 89.75 136 SER A O 1
ATOM 1001 N N . LYS A 1 137 ? 11.362 -3.197 -6.362 1.00 94.00 137 LYS A N 1
ATOM 1002 C CA . LYS A 1 137 ? 10.955 -3.499 -4.988 1.00 94.00 137 LYS A CA 1
ATOM 1003 C C . LYS A 1 137 ? 9.685 -4.340 -4.975 1.00 94.00 137 LYS A C 1
ATOM 1005 O O . LYS A 1 137 ? 8.756 -4.029 -5.710 1.00 94.00 137 LYS A O 1
ATOM 1010 N N . LEU A 1 138 ? 9.616 -5.342 -4.109 1.00 94.81 138 LEU A N 1
ATOM 1011 C CA . LEU A 1 138 ? 8.386 -6.064 -3.798 1.00 94.81 138 LEU A CA 1
ATOM 1012 C C . LEU A 1 138 ? 7.563 -5.276 -2.780 1.00 94.81 138 LEU A C 1
ATOM 1014 O O . LEU A 1 138 ? 8.105 -4.784 -1.788 1.00 94.81 138 LEU A O 1
ATOM 1018 N N . LEU A 1 139 ? 6.258 -5.175 -3.030 1.00 97.12 139 LEU A N 1
ATOM 1019 C CA . LEU A 1 139 ? 5.295 -4.651 -2.069 1.00 97.12 139 LEU A CA 1
ATOM 1020 C C . LEU A 1 139 ? 4.905 -5.770 -1.107 1.00 97.12 139 LEU A C 1
ATOM 1022 O O . LEU A 1 139 ? 4.447 -6.820 -1.540 1.00 97.12 139 LEU A O 1
ATOM 1026 N N . CYS A 1 140 ? 5.063 -5.541 0.190 1.00 98.00 140 CYS A N 1
ATOM 1027 C CA . CYS A 1 140 ? 4.764 -6.523 1.223 1.00 98.00 140 CYS A CA 1
ATOM 1028 C C . CYS A 1 140 ? 3.750 -5.952 2.216 1.00 98.00 140 CYS A C 1
ATOM 1030 O O . CYS A 1 140 ? 3.867 -4.794 2.617 1.00 98.00 140 CYS A O 1
ATOM 1032 N N . VAL A 1 141 ? 2.797 -6.767 2.666 1.00 97.94 141 VAL A N 1
ATOM 1033 C CA . VAL A 1 141 ? 1.769 -6.371 3.644 1.00 97.94 141 VAL A CA 1
ATOM 1034 C C . VAL A 1 141 ? 1.754 -7.311 4.841 1.00 97.94 141 VAL A C 1
ATOM 1036 O O . VAL A 1 141 ? 1.985 -8.508 4.702 1.00 97.94 141 VAL A O 1
ATOM 1039 N N . SER A 1 142 ? 1.466 -6.781 6.023 1.00 96.94 142 SER A N 1
ATOM 1040 C CA . SER A 1 142 ? 1.247 -7.555 7.246 1.00 96.94 142 SER A CA 1
ATOM 1041 C C . SER A 1 142 ? -0.176 -7.334 7.736 1.00 96.94 142 SER A C 1
ATOM 1043 O O . SER A 1 142 ? -0.662 -6.203 7.753 1.00 96.94 142 SER A O 1
ATOM 1045 N N . ARG A 1 143 ? -0.822 -8.420 8.161 1.00 95.44 143 ARG A N 1
ATOM 1046 C CA . ARG A 1 143 ? -2.138 -8.428 8.821 1.00 95.44 143 ARG A CA 1
ATOM 1047 C C . ARG A 1 143 ? -2.036 -8.954 10.250 1.00 95.44 143 ARG A C 1
ATOM 1049 O O . ARG A 1 143 ? -2.968 -9.559 10.774 1.00 95.44 143 ARG A O 1
ATOM 1056 N N . ARG A 1 144 ? -0.853 -8.817 10.862 1.00 88.19 144 ARG A N 1
ATOM 1057 C CA . ARG A 1 144 ? -0.626 -9.296 12.227 1.00 88.19 144 ARG A CA 1
ATOM 1058 C C . ARG A 1 144 ? -1.644 -8.659 13.159 1.00 88.19 144 ARG A C 1
ATOM 1060 O O . ARG A 1 144 ? -1.769 -7.435 13.191 1.00 88.19 144 ARG A O 1
ATOM 1067 N N . VAL A 1 145 ? -2.321 -9.515 13.918 1.00 79.56 145 VAL A N 1
ATOM 1068 C CA . VAL A 1 145 ? -3.134 -9.093 15.052 1.00 79.56 145 VAL A CA 1
ATOM 1069 C C . VAL A 1 145 ? -2.180 -8.443 16.057 1.00 79.56 145 VAL A C 1
ATOM 1071 O O . VAL A 1 145 ? -1.148 -9.052 16.360 1.00 79.56 145 VAL A O 1
ATOM 1074 N N . PRO A 1 146 ? -2.472 -7.220 16.532 1.00 69.19 146 PRO A N 1
ATOM 1075 C CA . PRO A 1 146 ? -1.716 -6.602 17.612 1.00 69.19 146 PRO A CA 1
ATOM 1076 C C . PRO A 1 146 ? -1.581 -7.592 18.765 1.00 69.19 146 PRO A C 1
ATOM 1078 O O . PRO A 1 146 ? -2.586 -8.148 19.216 1.00 69.19 146 PRO A O 1
ATOM 1081 N N . ASP A 1 147 ? -0.361 -7.838 19.240 1.00 74.12 147 ASP A N 1
ATOM 1082 C CA . ASP A 1 147 ? -0.230 -8.533 20.514 1.00 74.12 147 ASP A CA 1
ATOM 1083 C C . ASP A 1 147 ? -0.845 -7.623 21.583 1.00 74.12 147 ASP A C 1
ATOM 1085 O O . ASP A 1 147 ? -0.568 -6.427 21.620 1.00 74.12 147 ASP A O 1
ATOM 1089 N N . SER A 1 148 ? -1.670 -8.182 22.466 1.00 68.25 148 SER A N 1
ATOM 1090 C CA . SER A 1 148 ? -2.241 -7.480 23.624 1.00 68.25 148 SER A CA 1
ATOM 1091 C C . SER A 1 148 ? -1.195 -6.732 24.467 1.00 68.25 148 SER A C 1
ATOM 1093 O O . SER A 1 148 ? -1.522 -5.796 25.194 1.00 68.25 148 SER A O 1
ATOM 1095 N N . ARG A 1 149 ? 0.072 -7.157 24.391 1.00 72.88 149 ARG A N 1
ATOM 1096 C CA . ARG A 1 149 ? 1.208 -6.547 25.092 1.00 72.88 149 ARG A CA 1
ATOM 1097 C C . ARG A 1 149 ? 1.887 -5.434 24.301 1.00 72.88 149 ARG A C 1
ATOM 1099 O O . ARG A 1 149 ? 2.629 -4.649 24.887 1.00 72.88 149 ARG A O 1
ATOM 1106 N N . ASP A 1 150 ? 1.663 -5.378 22.995 1.00 67.25 150 ASP A N 1
ATOM 1107 C CA . ASP A 1 150 ? 2.274 -4.408 22.104 1.00 67.25 150 ASP A CA 1
ATOM 1108 C C . ASP A 1 150 ? 1.375 -3.172 22.010 1.00 67.25 150 ASP A C 1
ATOM 1110 O O . ASP A 1 150 ? 0.495 -3.050 21.162 1.00 67.25 150 ASP A O 1
ATOM 1114 N N . THR A 1 151 ? 1.589 -2.231 22.930 1.00 67.06 151 THR A N 1
ATOM 1115 C CA . THR A 1 151 ? 0.893 -0.936 22.935 1.00 67.06 151 THR A CA 1
ATOM 1116 C C . THR A 1 151 ? 1.458 0.034 21.897 1.00 67.06 151 THR A C 1
ATOM 1118 O O . THR A 1 151 ? 1.174 1.233 21.956 1.00 67.06 151 THR A O 1
ATOM 1121 N N . SER A 1 152 ? 2.321 -0.425 20.986 1.00 72.12 152 SER A N 1
ATOM 1122 C CA . SER A 1 152 ? 2.900 0.454 19.983 1.00 72.12 152 SER A CA 1
ATOM 1123 C C . SER A 1 152 ? 1.834 0.895 18.978 1.00 72.12 152 SER A C 1
ATOM 1125 O O . SER A 1 152 ? 1.038 0.106 18.470 1.00 72.12 152 SER A O 1
ATOM 1127 N N . ALA A 1 153 ? 1.864 2.179 18.613 1.00 73.19 153 ALA A N 1
ATOM 1128 C CA . ALA A 1 153 ? 1.021 2.726 17.547 1.00 73.19 153 ALA A CA 1
ATOM 1129 C C . ALA A 1 153 ? 1.222 2.008 16.193 1.00 73.19 153 ALA A C 1
ATOM 1131 O O . ALA A 1 153 ? 0.387 2.118 15.296 1.00 73.19 153 ALA A O 1
ATOM 1132 N N . SER A 1 154 ? 2.314 1.245 16.057 1.00 77.56 154 SER A N 1
ATOM 1133 C CA . SER A 1 154 ? 2.644 0.456 14.871 1.00 77.56 154 SER A CA 1
ATOM 1134 C C . SER A 1 154 ? 1.657 -0.683 14.592 1.00 77.56 154 SER A C 1
ATOM 1136 O O . SER A 1 154 ? 1.565 -1.139 13.452 1.00 77.56 154 SER A O 1
ATOM 1138 N N . ALA A 1 155 ? 0.890 -1.099 15.603 1.00 81.31 155 ALA A N 1
ATOM 1139 C CA . ALA A 1 155 ? -0.095 -2.164 15.482 1.00 81.31 155 ALA A CA 1
ATOM 1140 C C . ALA A 1 155 ? -1.482 -1.665 15.022 1.00 81.31 155 ALA A C 1
ATOM 1142 O O . ALA A 1 155 ? -2.343 -2.470 14.668 1.00 81.31 155 ALA A O 1
ATOM 1143 N N . SER A 1 156 ? -1.714 -0.347 14.984 1.00 90.12 156 SER A N 1
ATOM 1144 C CA . SER A 1 156 ? -2.988 0.213 14.521 1.00 90.12 156 SER A CA 1
ATOM 1145 C C . SER A 1 156 ? -3.241 -0.117 13.042 1.00 90.12 156 SER A C 1
ATOM 1147 O O . SER A 1 156 ? -2.328 0.062 12.228 1.00 90.12 156 SER A O 1
ATOM 1149 N N . PRO A 1 157 ? -4.471 -0.528 12.668 1.00 93.75 157 PRO A N 1
ATOM 1150 C CA . PRO A 1 157 ? -4.866 -0.727 11.277 1.00 93.75 157 PRO A CA 1
ATOM 1151 C C . PRO A 1 157 ? -4.533 0.475 10.396 1.00 93.75 157 PRO A C 1
ATOM 1153 O O . PRO A 1 157 ? -4.661 1.630 10.816 1.00 93.75 157 PRO A O 1
ATOM 1156 N N . LEU A 1 158 ? -4.141 0.207 9.157 1.00 96.12 158 LEU A N 1
ATOM 1157 C CA . LEU A 1 158 ? -3.996 1.250 8.156 1.00 96.12 158 LEU A CA 1
ATOM 1158 C C . LEU A 1 158 ? -5.391 1.709 7.729 1.00 96.12 158 LEU A C 1
ATOM 1160 O O . LEU A 1 158 ? -6.275 0.892 7.514 1.00 96.12 158 LEU A O 1
ATOM 1164 N N . GLN A 1 159 ? -5.597 3.015 7.639 1.00 96.12 159 GLN A N 1
ATOM 1165 C CA . GLN A 1 159 ? -6.850 3.642 7.220 1.00 96.12 159 GLN A CA 1
ATOM 1166 C C . GLN A 1 159 ? -6.818 4.003 5.737 1.00 96.12 159 GLN A C 1
ATOM 1168 O O . GLN A 1 159 ? -7.789 3.796 5.019 1.00 96.12 159 GLN A O 1
ATOM 1173 N N . SER A 1 160 ? -5.697 4.565 5.287 1.00 97.06 160 SER A N 1
ATOM 1174 C CA . SER A 1 160 ? -5.542 5.069 3.926 1.00 97.06 160 SER A CA 1
ATOM 1175 C C . SER A 1 160 ? -4.167 4.737 3.370 1.00 97.06 160 SER A C 1
ATOM 1177 O O . SER A 1 160 ? -3.206 4.555 4.122 1.00 97.06 160 SER A O 1
ATOM 1179 N N . PHE A 1 161 ? -4.079 4.693 2.045 1.00 97.81 161 PHE A N 1
ATOM 1180 C CA . PHE A 1 161 ? -2.884 4.353 1.292 1.00 97.81 161 PHE A CA 1
ATOM 1181 C C . PHE A 1 161 ? -2.759 5.277 0.080 1.00 97.81 161 PHE A C 1
ATOM 1183 O O . PHE A 1 161 ? -3.743 5.542 -0.605 1.00 97.81 161 PHE A O 1
ATOM 1190 N N . ALA A 1 162 ? -1.557 5.779 -0.186 1.00 97.62 162 ALA A N 1
ATOM 1191 C CA . ALA A 1 162 ? -1.307 6.738 -1.251 1.00 97.62 162 ALA A CA 1
ATOM 1192 C C . ALA A 1 162 ? 0.017 6.460 -1.965 1.00 97.62 162 ALA A C 1
ATOM 1194 O O . ALA A 1 162 ? 1.010 6.047 -1.360 1.00 97.62 162 ALA A O 1
ATOM 1195 N N . VAL A 1 163 ? 0.037 6.760 -3.264 1.00 96.44 163 VAL A N 1
ATOM 1196 C CA . VAL A 1 163 ? 1.256 6.803 -4.074 1.00 96.44 163 VAL A CA 1
ATOM 1197 C C . VAL A 1 163 ? 1.659 8.262 -4.250 1.00 96.44 163 VAL A C 1
ATOM 1199 O O . VAL A 1 163 ? 0.865 9.081 -4.714 1.00 96.44 163 VAL A O 1
ATOM 1202 N N . LEU A 1 164 ? 2.900 8.585 -3.897 1.00 96.19 164 LEU A N 1
ATOM 1203 C CA . LEU A 1 164 ? 3.435 9.943 -3.929 1.00 96.19 164 LEU A CA 1
ATOM 1204 C C . LEU A 1 164 ? 4.613 10.064 -4.896 1.00 96.19 164 LEU A C 1
ATOM 1206 O O . LEU A 1 164 ? 5.276 9.082 -5.255 1.00 96.19 164 LEU A O 1
ATOM 1210 N N . ARG A 1 165 ? 4.896 11.304 -5.295 1.00 93.56 165 ARG A N 1
ATOM 1211 C CA . ARG A 1 165 ? 6.056 11.690 -6.101 1.00 93.56 165 ARG A CA 1
ATOM 1212 C C . ARG A 1 165 ? 6.858 12.740 -5.365 1.00 93.56 165 ARG A C 1
ATOM 1214 O O . ARG A 1 165 ? 6.286 13.629 -4.751 1.00 93.56 165 ARG A O 1
ATOM 1221 N N . ALA A 1 166 ? 8.179 12.647 -5.458 1.00 91.62 166 ALA A N 1
ATOM 1222 C CA . ALA A 1 166 ? 9.015 13.773 -5.074 1.00 91.62 166 ALA A CA 1
ATOM 1223 C C . ALA A 1 166 ? 8.927 14.873 -6.135 1.00 91.62 166 ALA A C 1
ATOM 1225 O O . ALA A 1 166 ? 8.963 14.585 -7.339 1.00 91.62 166 ALA A O 1
ATOM 1226 N N . ASP A 1 167 ? 8.865 16.122 -5.681 1.00 90.38 167 ASP A N 1
ATOM 1227 C CA . ASP A 1 167 ? 9.004 17.287 -6.546 1.00 90.38 167 ASP A CA 1
ATOM 1228 C C . ASP A 1 167 ? 10.339 17.259 -7.294 1.00 90.38 167 ASP A C 1
ATOM 1230 O O . ASP A 1 167 ? 11.312 16.608 -6.897 1.00 90.38 167 ASP A O 1
ATOM 1234 N N . LYS A 1 168 ? 10.412 17.978 -8.417 1.00 88.56 168 LYS A N 1
ATOM 1235 C CA . LYS A 1 168 ? 11.644 18.042 -9.209 1.00 88.56 168 LYS A CA 1
ATOM 1236 C C . LYS A 1 168 ? 12.765 18.662 -8.364 1.00 88.56 168 LYS A C 1
ATOM 1238 O O . LYS A 1 168 ? 12.726 19.846 -8.058 1.00 88.56 168 LYS A O 1
ATOM 1243 N N . GLY A 1 169 ? 13.770 17.853 -8.025 1.00 87.31 169 GLY A N 1
ATOM 1244 C CA . GLY A 1 169 ? 14.909 18.257 -7.192 1.00 87.31 169 GLY A CA 1
ATOM 1245 C C . GLY A 1 169 ? 14.734 17.987 -5.693 1.00 87.31 169 GLY A C 1
ATOM 1246 O O . GLY A 1 169 ? 15.703 18.117 -4.949 1.00 87.31 169 GLY A O 1
ATOM 1247 N N . ALA A 1 170 ? 13.551 17.562 -5.242 1.00 91.25 170 ALA A N 1
ATOM 1248 C CA . ALA A 1 170 ? 13.342 17.154 -3.859 1.00 91.25 170 ALA A CA 1
ATOM 1249 C C . ALA A 1 170 ? 13.846 15.720 -3.622 1.00 91.25 170 ALA A C 1
ATOM 1251 O O . ALA A 1 170 ? 13.702 14.836 -4.466 1.00 91.25 170 ALA A O 1
ATOM 1252 N N . LYS A 1 171 ? 14.425 15.475 -2.440 1.00 89.06 171 LYS A N 1
ATOM 1253 C CA . LYS A 1 171 ? 14.899 14.140 -2.024 1.00 89.06 171 LYS A CA 1
ATOM 1254 C C . LYS A 1 171 ? 13.755 13.218 -1.571 1.00 89.06 171 LYS A C 1
ATOM 1256 O O . LYS A 1 171 ? 13.908 11.997 -1.571 1.00 89.06 171 LYS A O 1
ATOM 1261 N N . ALA A 1 172 ? 12.632 13.803 -1.160 1.00 91.44 172 ALA A N 1
ATOM 1262 C CA . ALA A 1 172 ? 11.462 13.124 -0.615 1.00 91.44 172 ALA A CA 1
ATOM 1263 C C . ALA A 1 172 ? 10.178 13.847 -1.067 1.00 91.44 172 ALA A C 1
ATOM 1265 O O . ALA A 1 172 ? 10.248 15.038 -1.381 1.00 91.44 172 ALA A O 1
ATOM 1266 N N . PRO A 1 173 ? 9.030 13.150 -1.129 1.00 95.31 173 PRO A N 1
ATOM 1267 C CA . PRO A 1 173 ? 7.746 13.763 -1.451 1.00 95.31 173 PRO A CA 1
ATOM 1268 C C . PRO A 1 173 ? 7.238 14.637 -0.304 1.00 95.31 173 PRO A C 1
ATOM 1270 O O . PRO A 1 173 ? 7.558 14.396 0.863 1.00 95.31 173 PRO A O 1
ATOM 1273 N N . SER A 1 174 ? 6.396 15.613 -0.633 1.00 94.56 174 SER A N 1
ATOM 1274 C CA . SER A 1 174 ? 5.545 16.267 0.356 1.00 94.56 174 SER A CA 1
ATOM 1275 C C . SER A 1 174 ? 4.517 15.253 0.879 1.00 94.56 174 SER A C 1
ATOM 1277 O O . SER A 1 174 ? 3.898 14.507 0.118 1.00 94.56 174 SER A O 1
ATOM 1279 N N . LEU A 1 175 ? 4.384 15.163 2.203 1.00 96.38 175 LEU A N 1
ATOM 1280 C CA . LEU A 1 175 ? 3.463 14.232 2.853 1.00 96.38 175 LEU A CA 1
ATOM 1281 C C . LEU A 1 175 ? 2.154 14.950 3.202 1.00 96.38 175 LEU A C 1
ATOM 1283 O O . LEU A 1 175 ? 2.203 16.001 3.849 1.00 96.38 175 LEU A O 1
ATOM 1287 N N . PRO A 1 176 ? 0.983 14.390 2.845 1.00 95.00 176 PRO A N 1
ATOM 1288 C CA . PRO A 1 176 ? -0.284 14.870 3.377 1.00 95.00 176 PRO A CA 1
ATOM 1289 C C . PRO A 1 176 ? -0.325 14.734 4.907 1.00 95.00 176 PRO A C 1
ATOM 1291 O O . PRO A 1 176 ? 0.312 13.851 5.488 1.00 95.00 176 PRO A O 1
ATOM 1294 N N . SER A 1 177 ? -1.100 15.590 5.575 1.00 94.69 177 SER A N 1
ATOM 1295 C CA . SER A 1 177 ? -1.203 15.571 7.040 1.00 94.69 177 SER A CA 1
ATOM 1296 C C . SER A 1 177 ? -1.650 14.199 7.562 1.00 94.69 177 SER A C 1
ATOM 1298 O O . SER A 1 177 ? -2.624 13.619 7.074 1.00 94.69 177 SER A O 1
ATOM 1300 N N . GLY A 1 178 ? -0.923 13.678 8.553 1.00 95.12 178 GLY A N 1
ATOM 1301 C CA . GLY A 1 178 ? -1.186 12.379 9.177 1.00 95.12 178 GLY A CA 1
ATOM 1302 C C . GLY A 1 178 ? -0.727 11.156 8.374 1.00 95.12 178 GLY A C 1
ATOM 1303 O O . GLY A 1 178 ? -0.988 10.038 8.812 1.00 95.12 178 GLY A O 1
ATOM 1304 N N . TYR A 1 179 ? -0.070 11.335 7.223 1.00 97.25 179 TYR A N 1
ATOM 1305 C CA . TYR A 1 179 ? 0.538 10.228 6.484 1.00 97.25 179 TYR A CA 1
ATOM 1306 C C . TYR A 1 179 ? 1.978 9.968 6.933 1.00 97.25 179 TYR A C 1
ATOM 1308 O O . TYR A 1 179 ? 2.760 10.885 7.180 1.00 97.25 179 TYR A O 1
ATOM 1316 N N . GLU A 1 180 ? 2.332 8.691 6.963 1.00 97.06 180 GLU A N 1
ATOM 1317 C CA . GLU A 1 180 ? 3.665 8.158 7.201 1.00 97.06 180 GLU A CA 1
ATOM 1318 C C . GLU A 1 180 ? 4.226 7.600 5.888 1.00 97.06 180 GLU A C 1
ATOM 1320 O O . GLU A 1 180 ? 3.516 6.956 5.112 1.00 97.06 180 GLU A O 1
ATOM 1325 N N . LEU A 1 181 ? 5.510 7.846 5.628 1.00 97.44 181 LEU A N 1
ATOM 1326 C CA . LEU A 1 181 ? 6.200 7.338 4.445 1.00 97.44 181 LEU A CA 1
ATOM 1327 C C . LEU A 1 181 ? 6.667 5.896 4.685 1.00 97.44 181 LEU A C 1
ATOM 1329 O O . LEU A 1 181 ? 7.319 5.614 5.690 1.00 97.44 181 LEU A O 1
ATOM 1333 N N . VAL A 1 182 ? 6.412 4.995 3.735 1.00 97.06 182 VAL A N 1
ATOM 1334 C CA . VAL A 1 182 ? 7.041 3.668 3.733 1.00 97.06 182 VAL A CA 1
ATOM 1335 C C . VAL A 1 182 ? 8.521 3.836 3.399 1.00 97.06 182 VAL A C 1
ATOM 1337 O O . VAL A 1 182 ? 8.873 4.484 2.413 1.00 97.06 182 VAL A O 1
ATOM 1340 N N . SER A 1 183 ? 9.396 3.232 4.201 1.00 95.25 183 SER A N 1
ATOM 1341 C CA . SER A 1 183 ? 10.840 3.284 3.977 1.00 95.25 183 SER A CA 1
ATOM 1342 C C . SER A 1 183 ? 11.218 2.740 2.597 1.00 95.25 183 SER A C 1
ATOM 1344 O O . SER A 1 183 ? 10.959 1.582 2.274 1.00 95.25 183 SER A O 1
ATOM 1346 N N . GLY A 1 184 ? 11.883 3.579 1.803 1.00 93.19 184 GLY A N 1
ATOM 1347 C CA . GLY A 1 184 ? 12.354 3.241 0.463 1.00 93.19 184 GLY A CA 1
ATOM 1348 C C . GLY A 1 184 ? 11.533 3.884 -0.653 1.00 93.19 184 GLY A C 1
ATOM 1349 O O . GLY A 1 184 ? 10.660 4.719 -0.438 1.00 93.19 184 GLY A O 1
ATOM 1350 N N . THR A 1 185 ? 11.860 3.508 -1.885 1.00 93.56 185 THR A N 1
ATOM 1351 C CA . THR A 1 185 ? 11.186 3.986 -3.097 1.00 93.56 185 THR A CA 1
ATOM 1352 C C . THR A 1 185 ? 10.789 2.786 -3.933 1.00 93.56 185 THR A C 1
ATOM 1354 O O . THR A 1 185 ? 11.615 1.894 -4.116 1.00 93.56 185 THR A O 1
ATOM 1357 N N . LEU A 1 186 ? 9.582 2.785 -4.495 1.00 90.81 186 LEU A N 1
ATOM 1358 C CA . LEU A 1 186 ? 9.105 1.711 -5.375 1.00 90.81 186 LEU A CA 1
ATOM 1359 C C . LEU A 1 186 ? 9.962 1.559 -6.629 1.00 90.81 186 LEU A C 1
ATOM 1361 O O . LEU A 1 186 ? 10.116 0.464 -7.162 1.00 90.81 186 LEU A O 1
ATOM 1365 N N . SER A 1 187 ? 10.499 2.681 -7.101 1.00 82.19 187 SER A N 1
ATOM 1366 C CA . SER A 1 187 ? 11.169 2.755 -8.382 1.00 82.19 187 SER A CA 1
ATOM 1367 C C . SER A 1 187 ? 12.319 3.770 -8.291 1.00 82.19 187 SER A C 1
ATOM 1369 O O . SER A 1 187 ? 12.041 4.967 -8.120 1.00 82.19 187 SER A O 1
ATOM 1371 N N . PRO A 1 188 ? 13.590 3.345 -8.387 1.00 68.81 188 PRO A N 1
ATOM 1372 C CA . PRO A 1 188 ? 14.741 4.238 -8.381 1.00 68.81 188 PRO A CA 1
ATOM 1373 C C . PRO A 1 188 ? 14.878 4.841 -9.778 1.00 68.81 188 PRO A C 1
ATOM 1375 O O . PRO A 1 188 ? 15.686 4.373 -10.557 1.00 68.81 188 PRO A O 1
ATOM 1378 N N . GLY A 1 189 ? 14.013 5.790 -10.144 1.00 59.84 189 GLY A N 1
ATOM 1379 C CA . GLY A 1 189 ? 13.956 6.452 -11.458 1.00 59.84 189 GLY A CA 1
ATOM 1380 C C . GLY A 1 189 ? 15.183 6.315 -12.381 1.00 59.84 189 GLY A C 1
ATOM 1381 O O . GLY A 1 189 ? 16.038 7.198 -12.354 1.00 59.84 189 GLY A O 1
ATOM 1382 N N . PRO A 1 190 ? 15.293 5.271 -13.226 1.00 53.06 190 PRO A N 1
ATOM 1383 C CA . PRO A 1 190 ? 16.310 5.203 -14.248 1.00 53.06 190 PRO A CA 1
ATOM 1384 C C . PRO A 1 190 ? 15.915 6.174 -15.361 1.00 53.06 190 PRO A C 1
ATOM 1386 O O . PRO A 1 190 ? 14.732 6.420 -15.614 1.00 53.06 190 PRO A O 1
ATOM 1389 N N . LEU A 1 191 ? 16.921 6.760 -16.009 1.00 64.62 191 LEU A N 1
ATOM 1390 C CA . LEU A 1 191 ? 16.742 7.665 -17.152 1.00 64.62 191 LEU A CA 1
ATOM 1391 C C . LEU A 1 191 ? 15.918 8.933 -16.836 1.00 64.62 191 LEU A C 1
ATOM 1393 O O . LEU A 1 191 ? 15.260 9.489 -17.710 1.00 64.62 191 LEU A O 1
ATOM 1397 N N . GLY A 1 192 ? 15.953 9.409 -15.586 1.00 68.81 192 GLY A N 1
ATOM 1398 C CA . GLY A 1 192 ? 15.328 10.681 -15.199 1.00 68.81 192 GLY A CA 1
ATOM 1399 C C . GLY A 1 192 ? 13.844 10.596 -14.830 1.00 68.81 192 GLY A C 1
ATOM 1400 O O . GLY A 1 192 ? 13.200 11.631 -14.651 1.00 68.81 192 GLY A O 1
ATOM 1401 N N . GLY A 1 193 ? 13.289 9.388 -14.674 1.00 80.62 193 GLY A N 1
ATOM 1402 C CA . GLY A 1 193 ? 11.973 9.215 -14.059 1.00 80.62 193 GLY A CA 1
ATOM 1403 C C . GLY A 1 193 ? 11.966 9.712 -12.608 1.00 80.62 193 GLY A C 1
ATOM 1404 O O . GLY A 1 193 ? 12.915 9.492 -11.864 1.00 80.62 193 GLY A O 1
ATOM 1405 N N . GLN A 1 194 ? 10.901 10.385 -12.169 1.00 87.19 194 GLN A N 1
ATOM 1406 C CA . GLN A 1 194 ? 10.794 10.771 -10.758 1.00 87.19 194 GLN A CA 1
ATOM 1407 C C . GLN A 1 194 ? 10.504 9.549 -9.873 1.00 87.19 194 GLN A C 1
ATOM 1409 O O . GLN A 1 194 ? 9.610 8.766 -10.221 1.00 87.19 194 GLN A O 1
ATOM 1414 N N . PRO A 1 195 ? 11.185 9.407 -8.721 1.00 91.31 195 PRO A N 1
ATOM 1415 C CA . PRO A 1 195 ? 10.941 8.309 -7.798 1.00 91.31 195 PRO A CA 1
ATOM 1416 C C . PRO A 1 195 ? 9.491 8.306 -7.308 1.00 91.31 195 PRO A C 1
ATOM 1418 O O . PRO A 1 195 ? 8.844 9.350 -7.170 1.00 91.31 195 PRO A O 1
ATOM 1421 N N . ARG A 1 196 ? 8.980 7.096 -7.078 1.00 92.94 196 ARG A N 1
ATOM 1422 C CA . ARG A 1 196 ? 7.652 6.845 -6.521 1.00 92.94 196 ARG A CA 1
ATOM 1423 C C . ARG A 1 196 ? 7.790 6.347 -5.099 1.00 92.94 196 ARG A C 1
ATOM 1425 O O . ARG A 1 196 ? 8.619 5.478 -4.819 1.00 92.94 196 ARG A O 1
ATOM 1432 N N . TYR A 1 197 ? 6.959 6.893 -4.231 1.00 95.94 197 TYR A N 1
ATOM 1433 C CA . TYR A 1 197 ? 6.928 6.559 -2.821 1.00 95.94 197 TYR A CA 1
ATOM 1434 C C . TYR A 1 197 ? 5.546 6.055 -2.453 1.00 95.94 197 TYR A C 1
ATOM 1436 O O . TYR A 1 197 ? 4.554 6.395 -3.100 1.00 95.94 197 TYR A O 1
ATOM 1444 N N . LEU A 1 198 ? 5.501 5.261 -1.396 1.00 97.06 198 LEU A N 1
ATOM 1445 C CA . LEU A 1 198 ? 4.262 4.845 -0.770 1.00 97.06 198 LEU A CA 1
ATOM 1446 C C . LEU A 1 198 ? 4.128 5.572 0.552 1.00 97.06 198 LEU A C 1
ATOM 1448 O O . LEU A 1 198 ? 5.103 5.702 1.293 1.00 97.06 198 LEU A O 1
ATOM 1452 N N . ALA A 1 199 ? 2.921 6.021 0.839 1.00 97.81 199 ALA A N 1
ATOM 1453 C CA . ALA A 1 199 ? 2.570 6.559 2.133 1.00 97.81 199 ALA A CA 1
ATOM 1454 C C . ALA A 1 199 ? 1.265 5.930 2.605 1.00 97.81 199 ALA A C 1
ATOM 1456 O O . ALA A 1 199 ? 0.418 5.539 1.803 1.00 97.81 199 ALA A O 1
ATOM 1457 N N . PHE A 1 200 ? 1.097 5.840 3.913 1.00 97.69 200 PHE A N 1
ATOM 1458 C CA . PHE A 1 200 ? -0.131 5.355 4.520 1.00 97.69 200 PHE A CA 1
ATOM 1459 C C . PHE A 1 200 ? -0.516 6.246 5.689 1.00 97.69 200 PHE A C 1
ATOM 1461 O O . PHE A 1 200 ? 0.325 6.913 6.279 1.00 97.69 200 PHE A O 1
ATOM 1468 N N . ARG A 1 201 ? -1.791 6.234 6.051 1.00 97.00 201 ARG A N 1
ATOM 1469 C CA . ARG A 1 201 ? -2.282 6.843 7.287 1.00 97.00 201 ARG A CA 1
ATOM 1470 C C . ARG A 1 201 ? -2.852 5.747 8.166 1.00 97.00 201 ARG A C 1
ATOM 1472 O O . ARG A 1 201 ? -3.547 4.865 7.667 1.00 97.00 201 ARG A O 1
ATOM 1479 N N . ARG A 1 202 ? -2.560 5.795 9.462 1.00 95.38 202 ARG A N 1
ATOM 1480 C CA . ARG A 1 202 ? -3.102 4.852 10.445 1.00 95.38 202 ARG A CA 1
ATOM 1481 C C . ARG A 1 202 ? -4.453 5.333 10.952 1.00 95.38 202 ARG A C 1
ATOM 1483 O O . ARG A 1 202 ? -4.653 6.532 11.141 1.00 95.38 202 ARG A O 1
ATOM 1490 N N . ALA A 1 203 ? -5.354 4.387 11.189 1.00 92.19 203 ALA A N 1
ATOM 1491 C CA . ALA A 1 203 ? -6.566 4.662 11.937 1.00 92.19 203 ALA A CA 1
ATOM 1492 C C . ALA A 1 203 ? -6.192 5.054 13.369 1.00 92.19 203 ALA A C 1
ATOM 1494 O O . ALA A 1 203 ? -5.201 4.558 13.924 1.00 92.19 203 ALA A O 1
ATOM 1495 N N . ALA A 1 204 ? -7.009 5.904 13.989 1.00 87.12 204 ALA A N 1
ATOM 1496 C CA . ALA A 1 204 ? -6.878 6.145 15.414 1.00 87.12 204 ALA A CA 1
ATOM 1497 C C . ALA A 1 204 ? -6.962 4.798 16.168 1.00 87.12 204 ALA A C 1
ATOM 1499 O O . ALA A 1 204 ? -7.749 3.915 15.786 1.00 87.12 204 ALA A O 1
ATOM 1500 N N . PRO A 1 205 ? -6.148 4.593 17.217 1.00 76.81 205 PRO A N 1
ATOM 1501 C CA . PRO A 1 205 ? -6.294 3.419 18.062 1.00 76.81 205 PRO A CA 1
ATOM 1502 C C . PRO A 1 205 ? -7.722 3.412 18.616 1.00 76.81 205 PRO A C 1
ATOM 1504 O O . PRO A 1 205 ? -8.123 4.341 19.315 1.00 76.81 205 PRO A O 1
ATOM 1507 N N . CYS A 1 206 ? -8.519 2.394 18.271 1.00 67.69 206 CYS A N 1
ATOM 1508 C CA . CYS A 1 206 ? -9.829 2.249 18.884 1.00 67.69 206 CYS A CA 1
ATOM 1509 C C . CYS A 1 206 ? -9.612 1.596 20.244 1.00 67.69 206 CYS A C 1
ATOM 1511 O O . CYS A 1 206 ? -9.226 0.431 20.346 1.00 67.69 206 CYS A O 1
ATOM 1513 N N . GLY A 1 207 ? -9.810 2.369 21.302 1.00 55.12 207 GLY A N 1
ATOM 1514 C CA . GLY A 1 207 ? -9.869 1.805 22.634 1.00 55.12 207 GLY A CA 1
ATOM 1515 C C . GLY A 1 207 ? -11.154 0.994 22.779 1.00 55.12 207 GLY A C 1
ATOM 1516 O O . GLY A 1 207 ? -12.224 1.560 22.930 1.00 55.12 207 GLY A O 1
ATOM 1517 N N . LEU A 1 208 ? -11.046 -0.324 22.867 1.00 48.22 208 LEU A N 1
ATOM 1518 C CA . LEU A 1 208 ? -11.136 -0.838 24.222 1.00 48.22 208 LEU A CA 1
ATOM 1519 C C . LEU A 1 208 ? -9.687 -0.947 24.650 1.00 48.22 208 LEU A C 1
ATOM 1521 O O . LEU A 1 208 ? -8.898 -1.610 23.981 1.00 48.22 208 LEU A O 1
ATOM 1525 N N . LEU A 1 209 ? -9.309 -0.249 25.717 1.00 43.59 209 LEU A N 1
ATOM 1526 C CA . LEU A 1 209 ? -8.126 -0.656 26.449 1.00 43.59 209 LEU A CA 1
ATOM 1527 C C . LEU A 1 209 ? -8.348 -2.142 26.764 1.00 43.59 209 LEU A C 1
ATOM 1529 O O . LEU A 1 209 ? -9.008 -2.474 27.743 1.00 43.59 209 LEU A O 1
ATOM 1533 N N . GLN A 1 210 ? -7.758 -3.045 25.979 1.00 43.84 210 GLN A N 1
ATOM 1534 C CA . GLN A 1 210 ? -7.225 -4.279 26.529 1.00 43.84 210 GLN A CA 1
ATOM 1535 C C . GLN A 1 210 ? -6.082 -3.848 27.453 1.00 43.84 210 GLN A C 1
ATOM 1537 O O . GLN A 1 210 ? -4.918 -4.167 27.247 1.00 43.84 210 GLN A O 1
ATOM 1542 N N . SER A 1 211 ? -6.395 -3.098 28.517 1.00 42.03 211 SER A N 1
ATOM 1543 C CA . SER A 1 211 ? -5.684 -3.327 29.753 1.00 42.03 211 SER A CA 1
ATOM 1544 C C . SER A 1 211 ? -5.849 -4.820 29.949 1.00 42.03 211 SER A C 1
ATOM 1546 O O . SER A 1 211 ? -6.986 -5.285 30.089 1.00 42.03 211 SER A O 1
ATOM 1548 N N . SER A 1 212 ? -4.758 -5.573 29.834 1.00 41.59 212 SER A N 1
ATOM 1549 C CA . SER A 1 212 ? -4.750 -6.964 30.252 1.00 41.59 212 SER A CA 1
ATOM 1550 C C . SER A 1 212 ? -5.542 -7.023 31.548 1.00 41.59 212 SER A C 1
ATOM 1552 O O . SER A 1 212 ? -5.284 -6.226 32.457 1.00 41.59 212 SER A O 1
ATOM 1554 N N . PHE A 1 213 ? -6.598 -7.8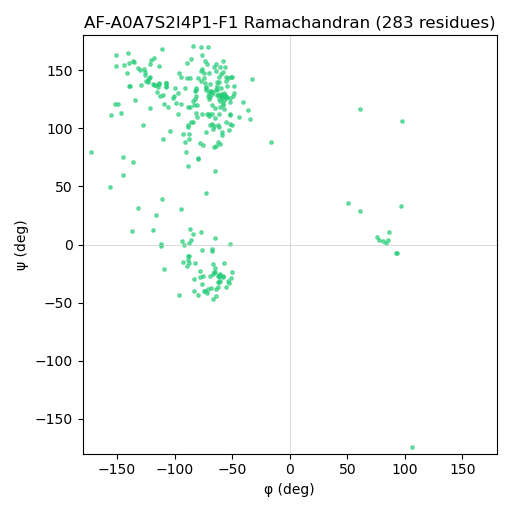40 31.566 1.00 46.22 213 PHE A N 1
ATOM 1555 C CA . PHE A 1 213 ? -7.447 -7.994 32.738 1.00 46.22 213 PHE A CA 1
ATOM 1556 C C . PHE A 1 213 ? -6.477 -8.308 33.873 1.00 46.22 213 PHE A C 1
ATOM 1558 O O . PHE A 1 213 ? -5.849 -9.370 33.862 1.00 46.22 213 PHE A O 1
ATOM 1565 N N . LYS A 1 214 ? -6.192 -7.328 34.746 1.00 49.56 214 LYS A N 1
ATOM 1566 C CA . LYS A 1 214 ? -5.163 -7.533 35.762 1.00 49.56 214 LYS A CA 1
ATOM 1567 C C . LYS A 1 214 ? -5.644 -8.745 36.540 1.00 49.56 214 LYS A C 1
ATOM 1569 O O . LYS A 1 214 ? -6.793 -8.747 36.967 1.00 49.56 214 LYS A O 1
ATOM 1574 N N . ALA A 1 215 ? -4.805 -9.761 36.725 1.00 55.75 215 ALA A N 1
ATOM 1575 C CA . ALA A 1 215 ? -5.187 -10.919 37.535 1.00 55.75 215 ALA A CA 1
ATOM 1576 C C . ALA A 1 215 ? -5.725 -10.474 38.912 1.00 55.75 215 ALA A C 1
ATOM 1578 O O . ALA A 1 215 ? -6.669 -11.055 39.426 1.00 55.75 215 ALA A O 1
ATOM 1579 N N . SER A 1 216 ? -5.252 -9.326 39.418 1.00 51.31 216 SER A N 1
ATOM 1580 C CA . SER A 1 216 ? -5.766 -8.682 40.628 1.00 51.31 216 SER A CA 1
ATOM 1581 C C . SER A 1 216 ? -7.252 -8.277 40.585 1.00 51.31 216 SER A C 1
ATOM 1583 O O . SER A 1 216 ? -7.861 -8.137 41.641 1.00 51.31 216 SER A O 1
ATOM 1585 N N . LEU A 1 217 ? -7.844 -8.029 39.410 1.00 55.97 217 LEU A N 1
ATOM 1586 C CA . LEU A 1 217 ? -9.287 -7.792 39.248 1.00 55.97 217 LEU A CA 1
ATOM 1587 C C . LEU A 1 217 ? -10.078 -9.097 39.386 1.00 55.97 217 LEU A C 1
ATOM 1589 O O . LEU A 1 217 ? -11.105 -9.094 40.057 1.00 55.97 217 LEU A O 1
ATOM 1593 N N . LEU A 1 218 ? -9.567 -10.205 38.836 1.00 59.97 218 LEU A N 1
ATOM 1594 C CA . LEU A 1 218 ? -10.125 -11.542 39.072 1.00 59.97 218 LEU A CA 1
ATOM 1595 C C . LEU A 1 218 ? -9.994 -11.932 40.553 1.00 59.97 218 LEU A C 1
ATOM 1597 O O . LEU A 1 218 ? -10.985 -12.321 41.159 1.00 59.97 218 LEU A O 1
ATOM 1601 N N . ASP A 1 219 ? -8.840 -11.683 41.183 1.00 60.06 219 ASP A N 1
ATOM 1602 C CA . ASP A 1 219 ? -8.654 -11.897 42.629 1.00 60.06 219 ASP A CA 1
ATOM 1603 C C . ASP A 1 219 ? -9.609 -11.038 43.477 1.00 60.06 219 ASP A C 1
ATOM 1605 O O . ASP A 1 219 ? -9.996 -11.422 44.581 1.00 60.06 219 ASP A O 1
ATOM 1609 N N . SER A 1 220 ? -9.972 -9.844 42.997 1.00 54.81 220 SER A N 1
ATOM 1610 C CA . SER A 1 220 ? -10.903 -8.950 43.699 1.00 54.81 220 SER A CA 1
ATOM 1611 C C . SER A 1 220 ? -12.353 -9.419 43.568 1.00 54.81 220 SER A C 1
ATOM 1613 O O . SER A 1 220 ? -13.109 -9.286 44.529 1.00 54.81 220 SER A O 1
ATOM 1615 N N . LEU A 1 221 ? -12.716 -10.013 42.427 1.00 56.84 221 LEU A N 1
ATOM 1616 C CA . LEU A 1 221 ? -14.006 -10.672 42.197 1.00 56.84 221 LEU A CA 1
ATOM 1617 C C . LEU A 1 221 ? -14.162 -11.930 43.051 1.00 56.84 221 LEU A C 1
ATOM 1619 O O . LEU A 1 221 ? -15.158 -12.086 43.754 1.00 56.84 221 LEU A O 1
ATOM 1623 N N . GLU A 1 222 ? -13.136 -12.782 43.081 1.00 64.62 222 GLU A N 1
ATOM 1624 C CA . GLU A 1 222 ? -13.134 -13.985 43.921 1.00 64.62 222 GLU A CA 1
ATOM 1625 C C . GLU A 1 222 ? -13.241 -13.660 45.420 1.00 64.62 222 GLU A C 1
ATOM 1627 O O . GLU A 1 222 ? -13.761 -14.457 46.206 1.00 64.62 222 GLU A O 1
ATOM 1632 N N . ARG A 1 223 ? -12.764 -12.481 45.840 1.00 60.31 223 ARG A N 1
ATOM 1633 C CA . ARG A 1 223 ? -12.899 -12.002 47.222 1.00 60.31 223 ARG A CA 1
ATOM 1634 C C . ARG A 1 223 ? -14.247 -11.343 47.504 1.00 60.31 223 ARG A C 1
ATOM 1636 O O . ARG A 1 223 ? -14.677 -11.407 48.653 1.00 60.31 223 ARG A O 1
ATOM 1643 N N . SER A 1 224 ? -14.898 -10.720 46.519 1.00 58.56 224 SER A N 1
ATOM 1644 C CA . SER A 1 224 ? -16.177 -10.026 46.731 1.00 58.56 224 SER A CA 1
ATOM 1645 C C . SER A 1 224 ? -17.376 -10.967 46.817 1.00 58.56 224 SER A C 1
ATOM 1647 O O . SER A 1 224 ? -18.338 -10.637 47.504 1.00 58.56 224 SER A O 1
ATOM 1649 N N . ASP A 1 225 ? -17.305 -12.134 46.168 1.00 53.75 225 ASP A N 1
ATOM 1650 C CA . ASP A 1 225 ? -18.401 -13.114 46.142 1.00 53.75 225 ASP A CA 1
ATOM 1651 C C . ASP A 1 225 ? -18.333 -14.159 47.256 1.00 53.75 225 ASP A C 1
ATOM 1653 O O . ASP A 1 225 ? -19.223 -15.003 47.368 1.00 53.75 225 ASP A O 1
ATOM 1657 N N . ARG A 1 226 ? -17.324 -14.108 48.136 1.00 53.44 226 ARG A N 1
ATOM 1658 C CA . ARG A 1 226 ? -17.410 -14.884 49.372 1.00 53.44 226 ARG A CA 1
ATOM 1659 C C . ARG A 1 226 ? -18.483 -14.231 50.237 1.00 53.44 226 ARG A C 1
ATOM 1661 O O . ARG A 1 226 ? -18.247 -13.112 50.701 1.00 53.44 226 ARG A O 1
ATOM 1668 N N . PRO A 1 227 ? -19.637 -14.887 50.489 1.00 58.97 227 PRO A N 1
ATOM 1669 C CA . PRO A 1 227 ? -20.562 -14.390 51.488 1.00 58.97 227 PRO A CA 1
ATOM 1670 C C . PRO A 1 227 ? -19.742 -14.194 52.754 1.00 58.97 227 PRO A C 1
ATOM 1672 O O . PRO A 1 227 ? -19.052 -15.114 53.204 1.00 58.97 227 PRO A O 1
ATOM 1675 N N . HIS A 1 228 ? -19.744 -12.970 53.280 1.00 54.28 228 HIS A N 1
ATOM 1676 C CA . HIS A 1 228 ? -19.219 -12.723 54.607 1.00 54.28 228 HIS A CA 1
ATOM 1677 C C . HIS A 1 228 ? -20.047 -13.606 55.534 1.00 54.28 228 HIS A C 1
ATOM 1679 O O . HIS A 1 228 ? -21.150 -13.237 55.930 1.00 54.28 228 HIS A O 1
ATOM 1685 N N . HIS A 1 229 ? -19.540 -14.804 55.828 1.00 53.16 229 HIS A N 1
ATOM 1686 C CA . HIS A 1 229 ? -19.968 -15.564 56.978 1.00 53.16 229 HIS A CA 1
ATOM 1687 C C . HIS A 1 229 ? -19.655 -14.641 58.143 1.00 53.16 229 HIS A C 1
ATOM 1689 O O . HIS A 1 229 ? -18.502 -14.501 58.553 1.00 53.16 229 HIS A O 1
ATOM 1695 N N . SER A 1 230 ? -20.680 -13.909 58.575 1.00 53.12 230 SER A N 1
ATOM 1696 C CA . SER A 1 230 ? -20.723 -13.219 59.846 1.00 53.12 230 SER A CA 1
ATOM 1697 C C . SER A 1 230 ? -20.172 -14.214 60.844 1.00 53.12 230 SER A C 1
ATOM 1699 O O . SER A 1 230 ? -20.769 -15.270 61.044 1.00 53.12 230 SER A O 1
ATOM 1701 N N . ALA A 1 231 ? -18.966 -13.923 61.334 1.00 54.44 231 ALA A N 1
ATOM 1702 C CA . ALA A 1 231 ? -18.229 -14.786 62.229 1.00 54.44 231 ALA A CA 1
ATOM 1703 C C . ALA A 1 231 ? -19.175 -15.174 63.363 1.00 54.44 231 ALA A C 1
ATOM 1705 O O . ALA A 1 231 ? -19.498 -14.359 64.228 1.00 54.44 231 ALA A O 1
ATOM 1706 N N . SER A 1 232 ? -19.686 -16.402 63.292 1.00 56.75 232 SER A N 1
ATOM 1707 C CA . SER A 1 232 ? -20.402 -17.011 64.390 1.00 56.75 232 SER A CA 1
ATOM 1708 C C . SER A 1 232 ? -19.421 -17.024 65.546 1.00 56.75 232 SER A C 1
ATOM 1710 O O . SER A 1 232 ? -18.277 -17.456 65.390 1.00 56.75 232 SER A O 1
ATOM 1712 N N . SER A 1 233 ? -19.885 -16.466 66.651 1.00 59.03 233 SER A N 1
ATOM 1713 C CA . SER A 1 233 ? -19.207 -16.251 67.916 1.00 59.03 233 SER A CA 1
ATOM 1714 C C . SER A 1 233 ? -18.180 -17.338 68.2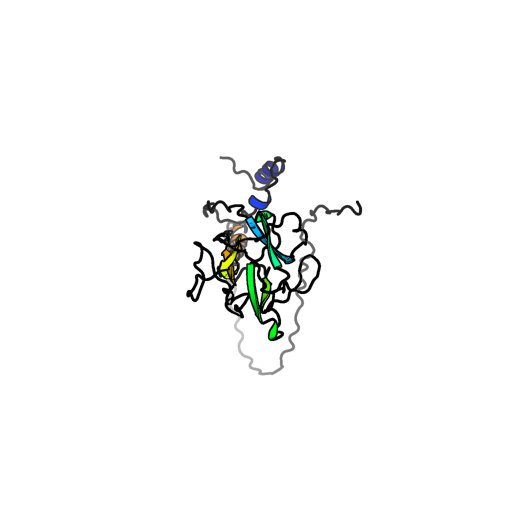61 1.00 59.03 233 SER A C 1
ATOM 1716 O O . SER A 1 233 ? -18.437 -18.519 68.009 1.00 59.03 233 SER A O 1
ATOM 1718 N N . PRO A 1 234 ? -17.038 -16.964 68.868 1.00 63.41 234 PRO A N 1
ATOM 1719 C CA . PRO A 1 234 ? -16.025 -17.928 69.271 1.00 63.41 234 PRO A CA 1
ATOM 1720 C C . PRO A 1 234 ? -16.649 -19.006 70.174 1.00 63.41 234 PRO A C 1
ATOM 1722 O O . PRO A 1 234 ? -17.442 -18.667 71.060 1.00 63.41 234 PRO A O 1
ATOM 1725 N N . PRO A 1 235 ? -16.323 -20.294 69.965 1.00 65.12 235 PRO A N 1
ATOM 1726 C CA . PRO A 1 235 ? -16.775 -21.344 70.861 1.00 65.12 235 PRO A CA 1
ATOM 1727 C C . PRO A 1 235 ? -16.213 -21.093 72.271 1.00 65.12 235 PRO A C 1
ATOM 1729 O O . PRO A 1 235 ? -15.084 -20.609 72.405 1.00 65.12 235 PRO A O 1
ATOM 1732 N N . PRO A 1 236 ? -16.987 -21.400 73.326 1.00 57.81 236 PRO A N 1
ATOM 1733 C CA . PRO A 1 236 ? -16.550 -21.213 74.698 1.00 57.81 236 PRO A CA 1
ATOM 1734 C C . PRO A 1 236 ? -15.283 -22.029 74.977 1.00 57.81 236 PRO A C 1
ATOM 1736 O O . PRO A 1 236 ? -15.170 -23.198 74.610 1.00 57.81 236 PRO A O 1
ATOM 1739 N N . SER A 1 237 ? -14.341 -21.356 75.632 1.00 62.25 237 SER A N 1
ATOM 1740 C CA . SER A 1 237 ? -13.086 -21.856 76.188 1.00 62.25 237 SER A CA 1
ATOM 1741 C C . SER A 1 237 ? -13.206 -23.268 76.769 1.00 62.25 237 SER A C 1
ATOM 1743 O O . SER A 1 237 ? -13.907 -23.473 77.763 1.00 62.25 237 SER A O 1
ATOM 1745 N N . GLN A 1 238 ? -12.488 -24.225 76.173 1.00 54.88 238 GLN A N 1
ATOM 1746 C CA . GLN A 1 238 ? -12.216 -25.513 76.808 1.00 54.88 238 GLN A CA 1
ATOM 1747 C C . GLN A 1 238 ? -11.151 -25.354 77.907 1.00 54.88 238 GLN A C 1
ATOM 1749 O O . GLN A 1 238 ? -10.230 -24.553 77.740 1.00 54.88 238 GLN A O 1
ATOM 1754 N N . PRO A 1 239 ? -11.278 -26.097 79.020 1.00 59.66 239 PRO A N 1
ATOM 1755 C CA . PRO A 1 239 ? -10.398 -25.980 80.172 1.00 59.66 239 PRO A CA 1
ATOM 1756 C C . PRO A 1 239 ? -9.040 -26.658 79.959 1.00 59.66 239 PRO A C 1
ATOM 1758 O O . PRO A 1 239 ? -8.907 -27.670 79.268 1.00 59.66 239 PRO A O 1
ATOM 1761 N N . ASP A 1 240 ? -8.054 -26.065 80.623 1.00 52.84 240 ASP A N 1
ATOM 1762 C CA . ASP A 1 240 ? -6.642 -26.416 80.666 1.00 52.84 240 ASP A CA 1
ATOM 1763 C C . ASP A 1 240 ? -6.373 -27.903 80.925 1.00 52.84 240 ASP A C 1
ATOM 1765 O O . ASP A 1 240 ? -6.850 -28.491 81.897 1.00 52.84 240 ASP A O 1
ATOM 1769 N N . THR A 1 241 ? -5.514 -28.499 80.094 1.00 60.84 241 THR A N 1
ATOM 1770 C CA . THR A 1 241 ? -4.850 -29.773 80.403 1.00 60.84 241 THR A CA 1
ATOM 1771 C C . THR A 1 241 ? -3.344 -29.517 80.574 1.00 60.84 241 THR A C 1
ATOM 1773 O O . THR A 1 241 ? -2.741 -28.887 79.702 1.00 60.84 241 THR A O 1
ATOM 1776 N N . PRO A 1 242 ? -2.717 -29.952 81.685 1.00 63.88 242 PRO A N 1
ATOM 1777 C CA . PRO A 1 242 ? -1.337 -29.604 82.024 1.00 63.88 242 PRO A CA 1
ATOM 1778 C C . PRO A 1 242 ? -0.285 -30.377 81.203 1.00 63.88 242 PRO A C 1
ATOM 1780 O O . PRO A 1 242 ? -0.582 -31.418 80.612 1.00 63.88 242 PRO A O 1
ATOM 1783 N N . PRO A 1 243 ? 0.973 -29.891 81.180 1.00 57.12 243 PRO A N 1
ATOM 1784 C CA . PRO A 1 243 ? 2.010 -30.391 80.287 1.00 57.12 243 PRO A CA 1
ATOM 1785 C C . PRO A 1 243 ? 2.656 -31.675 80.821 1.00 57.12 243 PRO A C 1
ATOM 1787 O O . PRO A 1 243 ? 3.181 -31.710 81.935 1.00 57.12 243 PRO A O 1
ATOM 1790 N N . SER A 1 244 ? 2.697 -32.716 79.986 1.00 50.91 244 SER A N 1
ATOM 1791 C CA . S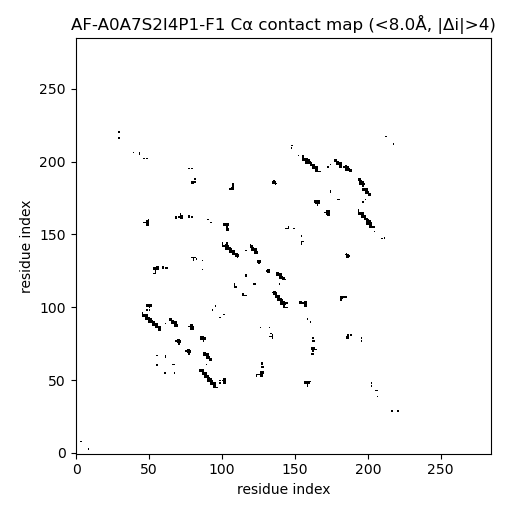ER A 1 244 ? 3.536 -33.892 80.227 1.00 50.91 244 SER A CA 1
ATOM 1792 C C . SER A 1 244 ? 4.926 -33.672 79.636 1.00 50.91 244 SER A C 1
ATOM 1794 O O . SER A 1 244 ? 5.110 -33.461 78.437 1.00 50.91 244 SER A O 1
ATOM 1796 N N . ARG A 1 245 ? 5.908 -33.686 80.534 1.00 49.47 245 ARG A N 1
ATOM 1797 C CA . ARG A 1 245 ? 7.330 -33.455 80.310 1.00 49.47 245 ARG A CA 1
ATOM 1798 C C . ARG A 1 245 ? 8.006 -34.820 80.173 1.00 49.47 245 ARG A C 1
ATOM 1800 O O . ARG A 1 245 ? 8.106 -35.541 81.160 1.00 49.47 245 ARG A O 1
ATOM 1807 N N . ALA A 1 246 ? 8.512 -35.160 78.990 1.00 47.41 246 ALA A N 1
ATOM 1808 C CA . ALA A 1 246 ? 9.443 -36.274 78.824 1.00 47.41 246 ALA A CA 1
ATOM 1809 C C . ALA A 1 246 ? 10.607 -35.852 77.925 1.00 47.41 246 ALA A C 1
ATOM 1811 O O . ALA A 1 246 ? 10.434 -35.334 76.824 1.00 47.41 246 ALA A O 1
ATOM 1812 N N . ALA A 1 247 ? 11.799 -36.015 78.483 1.00 47.56 247 ALA A N 1
ATOM 1813 C CA . ALA A 1 247 ? 13.068 -35.570 77.953 1.00 47.56 247 ALA A CA 1
ATOM 1814 C C . ALA A 1 247 ? 13.728 -36.624 77.049 1.00 47.56 247 ALA A C 1
ATOM 1816 O O . ALA A 1 247 ? 13.543 -37.820 77.233 1.00 47.56 247 ALA A O 1
ATOM 1817 N N . ALA A 1 248 ? 14.592 -36.103 76.174 1.00 49.81 248 ALA A N 1
ATOM 1818 C CA . ALA A 1 248 ? 15.857 -36.666 75.700 1.00 49.81 248 ALA A CA 1
ATOM 1819 C C . ALA A 1 248 ? 15.861 -38.016 74.954 1.00 49.81 248 ALA A C 1
ATOM 1821 O O . ALA A 1 248 ? 15.688 -39.087 75.520 1.00 49.81 248 ALA A O 1
ATOM 1822 N N . GLY A 1 249 ? 16.281 -37.953 73.687 1.00 40.03 249 GLY A N 1
ATOM 1823 C CA . GLY A 1 249 ? 16.710 -39.124 72.927 1.00 40.03 249 GLY A CA 1
ATOM 1824 C C . GLY A 1 249 ? 17.316 -38.758 71.577 1.00 40.03 249 GLY A C 1
ATOM 1825 O O . GLY A 1 249 ? 16.658 -38.845 70.549 1.00 40.03 249 GLY A O 1
ATOM 1826 N N . ARG A 1 250 ? 18.585 -38.331 71.575 1.00 49.03 250 ARG A N 1
ATOM 1827 C CA . ARG A 1 250 ? 19.432 -38.243 70.373 1.00 49.03 250 ARG A CA 1
ATOM 1828 C C . ARG A 1 250 ? 19.480 -39.605 69.668 1.00 49.03 250 ARG A C 1
ATOM 1830 O O . ARG A 1 250 ? 19.983 -40.553 70.257 1.00 49.03 250 ARG A O 1
ATOM 1837 N N . ALA A 1 251 ? 19.156 -39.653 68.378 1.00 45.31 251 ALA A N 1
ATOM 1838 C CA . ALA A 1 251 ? 19.801 -40.576 67.445 1.00 45.31 251 ALA A CA 1
ATOM 1839 C C . ALA A 1 251 ? 19.718 -40.037 66.011 1.00 45.31 251 ALA A C 1
ATOM 1841 O O . ALA A 1 251 ? 18.659 -39.979 65.394 1.00 45.31 251 ALA A O 1
ATOM 1842 N N . ARG A 1 252 ? 20.884 -39.652 65.482 1.00 51.94 252 ARG A N 1
ATOM 1843 C CA . ARG A 1 252 ? 21.143 -39.503 64.050 1.00 51.94 252 ARG A CA 1
ATOM 1844 C C . ARG A 1 252 ? 20.832 -40.829 63.353 1.00 51.94 252 ARG A C 1
ATOM 1846 O O . ARG A 1 252 ? 21.442 -41.835 63.707 1.00 51.94 252 ARG A O 1
ATOM 1853 N N . ARG A 1 253 ? 20.030 -40.809 62.289 1.00 45.59 253 ARG A N 1
ATOM 1854 C CA . ARG A 1 253 ? 20.231 -41.707 61.147 1.00 45.59 253 ARG A CA 1
ATOM 1855 C C . ARG A 1 253 ? 19.698 -41.072 59.871 1.00 45.59 253 ARG A C 1
ATOM 1857 O O . ARG A 1 253 ? 18.538 -40.705 59.758 1.00 45.59 253 ARG A O 1
ATOM 1864 N N . SER A 1 254 ? 20.629 -40.932 58.944 1.00 51.78 254 SER A N 1
ATOM 1865 C CA . SER A 1 254 ? 20.453 -40.658 57.533 1.00 51.78 254 SER A CA 1
ATOM 1866 C C . SER A 1 254 ? 19.577 -41.722 56.871 1.00 51.78 254 SER A C 1
ATOM 1868 O O . SER A 1 254 ? 19.952 -42.894 56.859 1.00 51.78 254 SER A O 1
ATOM 1870 N N . SER A 1 255 ? 18.497 -41.310 56.219 1.00 43.84 255 SER A N 1
ATOM 1871 C CA . SER A 1 255 ? 18.039 -41.980 55.005 1.00 43.84 255 SER A CA 1
ATOM 1872 C C . SER A 1 255 ? 17.350 -40.973 54.101 1.00 43.84 255 SER A C 1
ATOM 1874 O O . SER A 1 255 ? 16.399 -40.297 54.479 1.00 43.84 255 SER A O 1
ATOM 1876 N N . ARG A 1 256 ? 17.945 -40.888 52.922 1.00 42.16 256 ARG A N 1
ATOM 1877 C CA . ARG A 1 256 ? 17.650 -40.061 51.765 1.00 42.16 256 ARG A CA 1
ATOM 1878 C C . ARG A 1 256 ? 16.196 -40.220 51.325 1.00 42.16 256 ARG A C 1
ATOM 1880 O O . ARG A 1 256 ? 15.638 -41.311 51.375 1.00 42.16 256 ARG A O 1
ATOM 1887 N N . GLU A 1 257 ? 15.644 -39.100 50.894 1.00 42.38 257 GLU A N 1
ATOM 1888 C CA . GLU A 1 257 ? 14.255 -38.868 50.533 1.00 42.38 257 GLU A CA 1
ATOM 1889 C C . GLU A 1 257 ? 13.798 -39.753 49.365 1.00 42.38 257 GLU A C 1
ATOM 1891 O O . GLU A 1 257 ? 14.376 -39.725 48.279 1.00 42.38 257 GLU A O 1
ATOM 1896 N N . ALA A 1 258 ? 12.716 -40.499 49.581 1.00 41.16 258 ALA A N 1
ATOM 1897 C CA . ALA A 1 258 ? 11.835 -40.964 48.520 1.00 41.16 258 ALA A CA 1
ATOM 1898 C C . ALA A 1 258 ? 10.578 -40.085 48.578 1.00 41.16 258 ALA A C 1
ATOM 1900 O O . ALA A 1 258 ? 9.696 -40.300 49.410 1.00 41.16 258 ALA A O 1
ATOM 1901 N N . TYR A 1 259 ? 10.523 -39.060 47.725 1.00 39.09 259 TYR A N 1
ATOM 1902 C CA . TYR A 1 259 ? 9.309 -38.279 47.500 1.00 39.09 259 TYR A CA 1
ATOM 1903 C C . TYR A 1 259 ? 8.271 -39.184 46.829 1.00 39.09 259 TYR A C 1
ATOM 1905 O O . TYR A 1 259 ? 8.311 -39.430 45.625 1.00 39.09 259 TYR A O 1
ATOM 1913 N N . THR A 1 260 ? 7.341 -39.702 47.625 1.00 40.50 260 THR A N 1
ATOM 1914 C CA . THR A 1 260 ? 6.080 -40.240 47.125 1.00 40.50 260 THR A CA 1
ATOM 1915 C C . THR A 1 260 ? 5.112 -39.068 47.005 1.00 40.50 260 THR A C 1
ATOM 1917 O O . THR A 1 260 ? 4.638 -38.519 47.995 1.00 40.50 260 THR A O 1
ATOM 1920 N N . ASN A 1 261 ? 4.860 -38.637 45.768 1.00 34.62 261 ASN A N 1
ATOM 1921 C CA . ASN A 1 261 ? 3.785 -37.702 45.462 1.00 34.62 261 ASN A CA 1
ATOM 1922 C C . ASN A 1 261 ? 2.450 -38.397 45.744 1.00 34.62 261 ASN A C 1
ATOM 1924 O O . ASN A 1 261 ? 1.984 -39.216 44.949 1.00 34.62 261 ASN A O 1
ATOM 1928 N N . ALA A 1 262 ? 1.834 -38.073 46.878 1.00 38.88 262 ALA A N 1
ATOM 1929 C CA . ALA A 1 262 ? 0.428 -38.352 47.098 1.00 38.88 262 ALA A CA 1
ATOM 1930 C C . ALA A 1 262 ? -0.384 -37.517 46.096 1.00 38.88 262 ALA A C 1
ATOM 1932 O O . ALA A 1 262 ? -0.450 -36.290 46.183 1.00 38.88 262 ALA A O 1
ATOM 1933 N N . ARG A 1 263 ? -0.965 -38.209 45.112 1.00 37.66 263 ARG A N 1
ATOM 1934 C CA . ARG A 1 263 ? -2.020 -37.709 44.229 1.00 37.66 263 ARG A CA 1
ATOM 1935 C C . ARG A 1 263 ? -3.150 -37.119 45.074 1.00 37.66 263 ARG A C 1
ATOM 1937 O O . ARG A 1 263 ? -3.887 -37.863 45.713 1.00 37.66 263 ARG A O 1
ATOM 1944 N N . TYR A 1 264 ? -3.330 -35.806 45.009 1.00 37.78 264 TYR A N 1
ATOM 1945 C CA . TYR A 1 264 ? -4.658 -35.214 45.131 1.00 37.78 264 TYR A CA 1
ATOM 1946 C C . TYR A 1 264 ? -5.261 -35.183 43.724 1.00 37.78 264 TYR A C 1
ATOM 1948 O O . TYR A 1 264 ? -5.050 -34.248 42.957 1.00 37.78 264 TYR A O 1
ATOM 1956 N N . GLU A 1 265 ? -5.968 -36.253 43.361 1.00 37.84 265 GLU A N 1
ATOM 1957 C CA . GLU A 1 265 ? -6.979 -36.195 42.306 1.00 37.84 265 GLU A CA 1
ATOM 1958 C C . GLU A 1 265 ? -8.226 -35.552 42.919 1.00 37.84 265 GLU A C 1
ATOM 1960 O O . GLU A 1 265 ? -9.104 -36.227 43.447 1.00 37.84 265 GLU A O 1
ATOM 1965 N N . THR A 1 266 ? -8.301 -34.223 42.900 1.00 39.38 266 THR A N 1
ATOM 1966 C CA . THR A 1 266 ? -9.584 -33.534 43.048 1.00 39.38 266 THR A CA 1
ATOM 1967 C C . THR A 1 266 ? -10.232 -33.483 41.672 1.00 39.38 266 THR A C 1
ATOM 1969 O O . THR A 1 266 ? -9.815 -32.735 40.790 1.00 39.38 266 THR A O 1
ATOM 1972 N N . SER A 1 267 ? -11.246 -34.324 41.475 1.00 40.38 267 SER A N 1
ATOM 1973 C CA . SER A 1 267 ? -12.102 -34.321 40.294 1.00 40.38 267 SER A CA 1
ATOM 1974 C C . SER A 1 267 ? -12.848 -32.986 40.190 1.00 40.38 267 SER A C 1
ATOM 1976 O O . SER A 1 267 ? -13.834 -32.756 40.887 1.00 40.38 267 SER A O 1
ATOM 1978 N N . TRP A 1 268 ? -12.400 -32.101 39.303 1.00 41.31 268 TRP A N 1
ATOM 1979 C CA . TRP A 1 268 ? -13.127 -30.876 38.937 1.00 41.31 268 TRP A CA 1
ATOM 1980 C C . TRP A 1 268 ? -14.195 -31.108 37.851 1.00 41.31 268 TRP A C 1
ATOM 1982 O O . TRP A 1 268 ? -14.789 -30.165 37.340 1.00 41.31 268 TRP A O 1
ATOM 1992 N N . SER A 1 269 ? -14.477 -32.361 37.493 1.00 36.88 269 SER A N 1
ATOM 1993 C CA . SER A 1 269 ? -15.393 -32.718 36.404 1.00 36.88 269 SER A CA 1
ATOM 1994 C C . SER A 1 269 ? -16.872 -32.836 36.800 1.00 36.88 269 SER A C 1
ATOM 1996 O O . SER A 1 269 ? -17.688 -33.126 35.931 1.00 36.88 269 SER A O 1
ATOM 1998 N N . SER A 1 270 ? -17.260 -32.598 38.059 1.00 40.38 270 SER A N 1
ATOM 1999 C CA . SER A 1 270 ? -18.640 -32.850 38.520 1.00 40.38 270 SER A CA 1
ATOM 2000 C C . SER A 1 270 ? -19.416 -31.632 39.037 1.00 40.38 270 SER A C 1
ATOM 2002 O O . SER A 1 270 ? -20.474 -31.814 39.630 1.00 40.38 270 SER A O 1
ATOM 2004 N N . ALA A 1 271 ? -18.944 -30.399 38.820 1.00 43.25 271 ALA A N 1
ATOM 2005 C CA . ALA A 1 271 ? -19.638 -29.192 39.298 1.00 43.25 271 ALA A CA 1
ATOM 2006 C C . ALA A 1 271 ? -19.805 -28.089 38.237 1.00 43.25 271 ALA A C 1
ATOM 2008 O O . ALA A 1 271 ? -19.835 -26.907 38.568 1.00 43.25 271 ALA A O 1
ATOM 2009 N N . LEU A 1 272 ? -19.947 -28.463 36.963 1.00 41.19 272 LEU A N 1
ATOM 2010 C CA . LEU A 1 272 ? -20.509 -27.562 35.957 1.00 41.19 272 LEU A CA 1
ATOM 2011 C C . LEU A 1 272 ? -21.990 -27.913 35.766 1.00 41.19 272 LEU A C 1
ATOM 2013 O O . LEU A 1 272 ? -22.282 -29.057 35.410 1.00 41.19 272 LEU A O 1
ATOM 2017 N N . PRO A 1 273 ? -22.937 -26.981 35.979 1.00 39.75 273 PRO A N 1
ATOM 2018 C CA . PRO A 1 273 ? -24.301 -27.191 35.528 1.00 39.75 273 PRO A CA 1
ATOM 2019 C C . PRO A 1 273 ? -24.286 -27.347 34.003 1.00 39.75 273 PRO A C 1
ATOM 2021 O O . PRO A 1 273 ? -23.863 -26.460 33.262 1.00 39.75 273 PRO A O 1
ATOM 2024 N N . SER A 1 274 ? -24.723 -28.515 33.541 1.00 44.19 274 SER A N 1
ATOM 2025 C CA . SER A 1 274 ? -24.948 -28.842 32.139 1.00 44.19 274 SER A CA 1
ATOM 2026 C C . SER A 1 274 ? -26.094 -27.989 31.586 1.00 44.19 274 SER A C 1
ATOM 2028 O O . SER A 1 274 ? -27.246 -28.414 31.570 1.00 44.19 274 SER A O 1
ATOM 2030 N N . ALA A 1 275 ? -25.795 -26.765 31.168 1.00 43.00 275 ALA A N 1
ATOM 2031 C CA . ALA A 1 275 ? -26.745 -25.898 30.479 1.00 43.00 275 ALA A CA 1
ATOM 2032 C C . ALA A 1 275 ? -26.019 -25.051 29.426 1.00 43.00 275 ALA A C 1
ATOM 2034 O O . ALA A 1 275 ? -26.025 -23.826 29.468 1.00 43.00 275 ALA A O 1
ATOM 2035 N N . LEU A 1 276 ? -25.374 -25.720 28.471 1.00 39.56 276 LEU A N 1
ATOM 2036 C CA . LEU A 1 276 ? -25.081 -25.122 27.171 1.00 39.56 276 LEU A CA 1
ATOM 2037 C C . LEU A 1 276 ? -26.045 -25.756 26.161 1.00 39.56 276 LEU A C 1
ATOM 2039 O O . LEU A 1 276 ? -26.010 -26.979 25.999 1.00 39.56 276 LEU A O 1
ATOM 2043 N N . PRO A 1 277 ? -26.928 -24.986 25.501 1.00 39.19 277 PRO A N 1
ATOM 2044 C CA . PRO A 1 277 ? -27.746 -25.528 24.431 1.00 39.19 277 PRO A CA 1
ATOM 2045 C C . PRO A 1 277 ? -26.831 -25.986 23.291 1.00 39.19 277 PRO A C 1
ATOM 2047 O O . PRO A 1 277 ? -25.952 -25.255 22.835 1.00 39.19 277 PRO A O 1
ATOM 2050 N N . HIS A 1 278 ? -27.026 -27.229 22.852 1.00 36.81 278 HIS A N 1
ATOM 2051 C CA . HIS A 1 278 ? -26.339 -27.814 21.709 1.00 36.81 278 HIS A CA 1
ATOM 2052 C C . HIS A 1 278 ? -26.541 -26.942 20.462 1.00 36.81 278 HIS A C 1
ATOM 2054 O O . HIS A 1 278 ? -27.603 -26.962 19.842 1.00 36.81 278 HIS A O 1
ATOM 2060 N N . PHE A 1 279 ? -25.504 -26.208 20.068 1.00 33.97 279 PHE A N 1
ATOM 2061 C CA . PHE A 1 279 ? -25.452 -25.523 18.784 1.00 33.97 279 PHE A CA 1
ATOM 2062 C C . PHE A 1 279 ? -25.252 -26.586 17.690 1.00 33.97 279 PHE A C 1
ATOM 2064 O O . PHE A 1 279 ? -24.143 -27.071 17.463 1.00 33.97 279 PHE A O 1
ATOM 2071 N N . ARG A 1 280 ? -26.341 -27.025 17.049 1.00 34.50 280 ARG A N 1
ATOM 2072 C CA . ARG A 1 280 ? -26.265 -27.829 15.822 1.00 34.50 280 ARG A CA 1
ATOM 2073 C C . ARG A 1 280 ? -26.054 -26.883 14.644 1.00 34.50 280 ARG A C 1
ATOM 2075 O O . ARG A 1 280 ? -26.950 -26.124 14.297 1.00 34.50 280 ARG A O 1
ATOM 2082 N N . MET A 1 281 ? -24.883 -26.961 14.017 1.00 34.56 281 MET A N 1
ATOM 2083 C CA . MET A 1 281 ? -24.677 -26.397 12.682 1.00 34.56 281 MET A CA 1
ATOM 2084 C C . MET A 1 281 ? -25.591 -27.128 11.683 1.00 34.56 281 MET A C 1
ATOM 2086 O O . MET A 1 281 ? -25.618 -28.365 11.709 1.00 34.56 281 MET A O 1
ATOM 2090 N N . PRO A 1 282 ? -26.328 -26.425 10.805 1.00 40.28 282 PRO A N 1
ATOM 2091 C CA . PRO A 1 282 ? -27.029 -27.077 9.711 1.00 40.28 282 PRO A CA 1
ATOM 2092 C C . PRO A 1 282 ? -25.996 -27.641 8.731 1.00 40.28 282 PRO A C 1
ATOM 2094 O O . PRO A 1 282 ? -25.165 -26.918 8.183 1.00 40.28 282 PRO A O 1
ATOM 2097 N N . GLN A 1 283 ? -26.032 -28.957 8.531 1.00 44.03 283 GLN A N 1
ATOM 2098 C CA . GLN A 1 283 ? -25.380 -29.576 7.387 1.00 44.03 283 GLN A CA 1
ATOM 2099 C C . GLN A 1 283 ? -26.250 -29.320 6.154 1.00 44.03 283 GLN A C 1
ATOM 2101 O O . GLN A 1 283 ? -27.341 -29.874 6.053 1.00 44.03 283 GLN A O 1
ATOM 2106 N N . GLY A 1 284 ? -25.734 -28.514 5.226 1.00 48.12 284 GLY A N 1
ATOM 2107 C CA . GLY A 1 284 ? -26.183 -28.471 3.835 1.00 48.12 284 GLY A CA 1
ATOM 2108 C C . GLY A 1 284 ? -27.188 -27.374 3.485 1.00 48.12 284 GLY A C 1
ATOM 2109 O O . GLY A 1 284 ? -28.375 -27.499 3.776 1.00 48.12 284 GLY A O 1
ATOM 2110 N N . ALA A 1 285 ? -26.693 -26.361 2.771 1.00 36.53 285 ALA A N 1
ATOM 2111 C CA . ALA A 1 285 ? -27.310 -25.741 1.595 1.00 36.53 285 ALA A CA 1
ATOM 2112 C C . ALA A 1 285 ? -26.208 -25.021 0.804 1.00 36.53 285 ALA A C 1
ATOM 2114 O O . ALA A 1 285 ? -25.446 -24.261 1.444 1.00 36.53 285 ALA A O 1
#

Secondary structure (DSSP, 8-state):
-----HHHHHHHHTT-TT-TTHHHH---SS--TT-------S-----EEEEEEEEEETTPPPPTTPEEE-B-TTSSB--SS-SSS-EEEEEEEEEGGG-SS---EEEEEETTTTPPPPTTEEEE-BBTT-PBP--SEEEEEE-PPPPTT---GGGSPEEEEEEEE--TT-SSPPPPTTEEEPSS-SB--GGGPPPEEEEEEEPPP---------HHHHHHHHHHSS-------PPP-PPP-PPP------------------------TT-S-------------

Solvent-accessible surface area (backbone atoms only — not comparable to full-atom values): 18360 Å² total; per-residue (Å²): 134,84,83,75,53,72,67,57,57,48,60,54,58,73,67,47,88,82,60,88,53,59,79,78,64,73,83,77,86,76,71,60,102,80,64,78,78,70,73,71,78,67,69,72,66,69,53,46,23,26,43,47,76,49,34,40,44,71,89,59,82,78,58,92,76,43,49,71,40,62,46,20,93,88,71,42,80,25,51,56,36,87,57,95,72,39,27,27,47,27,40,24,63,34,44,44,91,75,38,92,57,33,29,22,47,69,48,61,40,50,42,84,73,69,54,76,66,59,93,77,39,46,70,58,56,39,25,80,87,65,50,74,60,82,41,60,32,35,45,27,40,20,48,62,74,59,52,82,83,54,83,52,78,70,44,31,39,25,34,47,77,46,43,42,53,34,53,96,89,47,96,57,48,86,71,62,91,76,47,46,74,42,73,68,56,43,35,84,38,70,94,78,45,72,42,34,35,45,31,36,22,62,39,77,78,68,76,71,78,64,61,68,78,50,65,68,55,56,56,48,46,67,57,66,71,51,75,79,71,72,78,73,72,81,78,80,84,78,82,90,79,83,88,86,85,84,80,89,81,93,73,93,76,92,75,83,87,78,88,75,80,78,80,81,82,76,78,80,84,81,80,71,85,93,78,74,82,83,82,76,78,84,85,84,133

Mean predicted aligned error: 15.93 Å

Foldseek 3Di:
DDDDDPVNVVVVVVPPPPPPPVVVVPDDDFDPPPDPPPPPVPPLPLQWFFQDKAKAKVPGDDDPQWDWQQAFPVRHGQFLDDDPTGITMITHIDRPVPRPFAWLDKAKAQVVVVDDDPPQKDWHQAHPVRHGDPWRITIITHRDQDDLPPPDLSRFTWRFKGKFWCDDVGPDGDDDPQKDWHPDFRHPDDPPDTTITMITHGDDPRDPNCPVCPVVSVVVRVVVPPPPPPPDDDDDDDDDDDDDDDDDDDDDDDDDDDDDPDDPPPPPPPPDPPDDPDDDDDDDD